Protein AF-A0A535FPA7-F1 (afdb_monomer)

Radius of gyration: 24.67 Å; Cα contacts (8 Å, |Δi|>4): 346; chains: 1; bounding box: 67×34×61 Å

pLDDT: mean 85.48, std 12.22, range [50.69, 98.44]

Structure (mmCIF, N/CA/C/O backbone):
data_AF-A0A535FPA7-F1
#
_entry.id   AF-A0A535FPA7-F1
#
loop_
_atom_site.group_PDB
_atom_site.id
_atom_site.type_symbol
_atom_site.label_atom_id
_atom_site.label_alt_id
_atom_site.label_comp_id
_atom_site.label_asym_id
_atom_site.label_entity_id
_atom_site.label_seq_id
_atom_site.pdbx_PDB_ins_code
_atom_site.Cartn_x
_atom_site.Cartn_y
_atom_site.Cartn_z
_atom_site.occupancy
_atom_site.B_iso_or_equiv
_atom_site.auth_seq_id
_atom_site.auth_comp_id
_atom_site.auth_asym_id
_atom_site.auth_atom_id
_atom_site.pdbx_PDB_model_num
ATOM 1 N N . MET A 1 1 ? -13.929 4.090 -13.921 1.00 55.31 1 MET A N 1
ATOM 2 C CA . MET A 1 1 ? -12.630 3.866 -14.597 1.00 55.31 1 MET A CA 1
ATOM 3 C C . MET A 1 1 ? -11.773 2.803 -13.902 1.00 55.31 1 MET A C 1
ATOM 5 O O . MET A 1 1 ? -11.134 2.012 -14.574 1.00 55.31 1 MET A O 1
ATOM 9 N N . THR A 1 2 ? -11.758 2.730 -12.570 1.00 74.19 2 THR A N 1
ATOM 10 C CA . THR A 1 2 ? -10.819 1.855 -11.844 1.00 74.19 2 THR A CA 1
ATOM 11 C C . THR A 1 2 ? -11.143 0.360 -11.896 1.00 74.19 2 THR A C 1
ATOM 13 O O . THR A 1 2 ? -10.228 -0.452 -11.968 1.00 74.19 2 THR A O 1
ATOM 16 N N . ARG A 1 3 ? -12.429 -0.023 -11.882 1.00 88.00 3 ARG A N 1
ATOM 17 C CA . ARG A 1 3 ? -12.836 -1.441 -11.950 1.00 88.00 3 ARG A CA 1
ATOM 18 C C . ARG A 1 3 ? -12.506 -2.076 -13.299 1.00 88.00 3 ARG A C 1
ATOM 20 O O . ARG A 1 3 ? -11.875 -3.122 -13.324 1.00 88.00 3 ARG A O 1
ATOM 27 N N . SER A 1 4 ? -12.819 -1.381 -14.393 1.00 86.94 4 SER A N 1
ATOM 28 C CA . SER A 1 4 ? -12.557 -1.865 -15.753 1.00 86.94 4 SER A CA 1
ATOM 29 C C . SER A 1 4 ? -11.074 -2.132 -16.012 1.00 86.94 4 SER A C 1
ATOM 31 O O . SER A 1 4 ? -10.736 -3.097 -16.683 1.00 86.94 4 SER A O 1
ATOM 33 N N . LEU A 1 5 ? -10.172 -1.314 -15.455 1.00 86.94 5 LEU A N 1
ATOM 34 C CA . LEU A 1 5 ? -8.728 -1.554 -15.573 1.00 86.94 5 LEU A CA 1
ATOM 35 C C . LEU A 1 5 ? -8.293 -2.823 -14.832 1.00 86.94 5 LEU A C 1
ATOM 37 O O . LEU A 1 5 ? -7.457 -3.570 -15.325 1.00 86.94 5 LEU A O 1
ATOM 41 N N . ILE A 1 6 ? -8.870 -3.085 -13.660 1.00 89.62 6 ILE A N 1
ATOM 42 C CA . ILE A 1 6 ? -8.572 -4.297 -12.890 1.00 89.62 6 ILE A CA 1
ATOM 43 C C . ILE A 1 6 ? -9.103 -5.527 -13.617 1.00 89.62 6 ILE A C 1
ATOM 45 O O . ILE A 1 6 ? -8.368 -6.492 -13.777 1.00 89.62 6 ILE A O 1
ATOM 49 N N . GLU A 1 7 ? -10.332 -5.469 -14.122 1.00 91.75 7 GLU A N 1
ATOM 50 C CA . GLU A 1 7 ? -10.926 -6.545 -14.919 1.00 91.75 7 GLU A CA 1
ATOM 51 C C . GLU A 1 7 ? -10.079 -6.860 -16.158 1.00 91.75 7 GLU A C 1
ATOM 53 O O . GLU A 1 7 ? -9.799 -8.026 -16.421 1.00 91.75 7 GLU A O 1
ATOM 58 N N . GLN A 1 8 ? -9.584 -5.838 -16.864 1.00 89.31 8 GLN A N 1
ATOM 59 C CA . GLN A 1 8 ? -8.667 -6.021 -17.994 1.00 89.31 8 GLN A CA 1
ATOM 60 C C . GLN A 1 8 ? -7.364 -6.713 -17.580 1.00 89.31 8 GLN A C 1
ATOM 62 O O . GLN A 1 8 ? -6.921 -7.642 -18.255 1.00 89.31 8 GLN A O 1
ATOM 67 N N . VAL A 1 9 ? -6.753 -6.303 -16.463 1.00 87.81 9 VAL A N 1
ATOM 68 C CA . VAL A 1 9 ? -5.536 -6.958 -15.959 1.00 87.81 9 VAL A CA 1
ATOM 69 C C . VAL A 1 9 ? -5.810 -8.422 -15.626 1.00 87.81 9 VAL A C 1
ATOM 71 O O . VAL A 1 9 ? -5.034 -9.286 -16.026 1.00 87.81 9 VAL A O 1
ATOM 74 N N . LEU A 1 10 ? -6.916 -8.724 -14.947 1.00 90.44 10 LEU A N 1
ATOM 75 C CA . LEU A 1 10 ? -7.278 -10.098 -14.593 1.00 90.44 10 LEU A CA 1
ATOM 76 C C . LEU A 1 10 ? -7.625 -10.945 -15.823 1.00 90.44 10 LEU A C 1
ATOM 78 O O . LEU A 1 10 ? -7.308 -12.131 -15.853 1.00 90.44 10 LEU A O 1
ATOM 82 N N . GLN A 1 11 ? -8.222 -10.346 -16.855 1.00 91.31 11 GLN A N 1
ATOM 83 C CA . GLN A 1 11 ? -8.508 -11.019 -18.120 1.00 91.31 11 GLN A CA 1
ATOM 84 C C . GLN A 1 11 ? -7.223 -11.405 -18.864 1.00 91.31 11 GLN A C 1
ATOM 86 O O . GLN A 1 11 ? -7.153 -12.487 -19.442 1.00 91.31 11 GLN A O 1
ATOM 91 N N . VAL A 1 12 ? -6.208 -10.536 -18.851 1.00 89.06 12 VAL A N 1
ATOM 92 C CA . VAL A 1 12 ? -4.950 -10.749 -19.586 1.00 89.06 12 VAL A CA 1
ATOM 93 C C . VAL A 1 12 ? -3.957 -11.608 -18.799 1.00 89.06 12 VAL A C 1
ATOM 95 O O . VAL A 1 12 ? -3.332 -12.501 -19.364 1.00 89.06 12 VAL A O 1
ATOM 98 N N . ALA A 1 13 ? -3.787 -11.339 -17.504 1.00 85.06 13 ALA A N 1
ATOM 99 C CA . ALA A 1 13 ? -2.757 -11.952 -16.662 1.00 85.06 13 ALA A CA 1
ATOM 100 C C . ALA A 1 13 ? -3.295 -13.056 -15.729 1.00 85.06 13 ALA A C 1
ATOM 102 O O . ALA A 1 13 ? -2.518 -13.728 -15.048 1.00 85.06 13 ALA A O 1
ATOM 103 N N . GLY A 1 14 ? -4.613 -13.268 -15.709 1.00 88.69 14 GLY A N 1
ATOM 104 C CA . GLY A 1 14 ? -5.286 -14.290 -14.915 1.00 88.69 14 GLY A CA 1
ATOM 105 C C . GLY A 1 14 ? -5.776 -13.805 -13.541 1.00 88.69 14 GLY A C 1
ATOM 106 O O . GLY A 1 14 ? -5.361 -12.756 -13.041 1.00 88.69 14 GLY A O 1
ATOM 107 N N . PRO A 1 15 ? -6.633 -14.599 -12.870 1.00 88.12 15 PRO A N 1
ATOM 108 C CA . PRO A 1 15 ? -7.346 -14.193 -11.653 1.00 88.12 15 PRO A CA 1
ATOM 109 C C . PRO A 1 15 ? -6.447 -13.960 -10.427 1.00 88.12 15 PRO A C 1
ATOM 111 O O . PRO A 1 15 ? -6.887 -13.369 -9.451 1.00 88.12 15 PRO A O 1
ATOM 114 N N . LYS A 1 16 ? -5.189 -14.417 -10.457 1.00 89.62 16 LYS A N 1
ATOM 115 C CA . LYS A 1 16 ? -4.210 -14.252 -9.364 1.00 89.62 16 LYS A CA 1
ATOM 116 C C . LYS 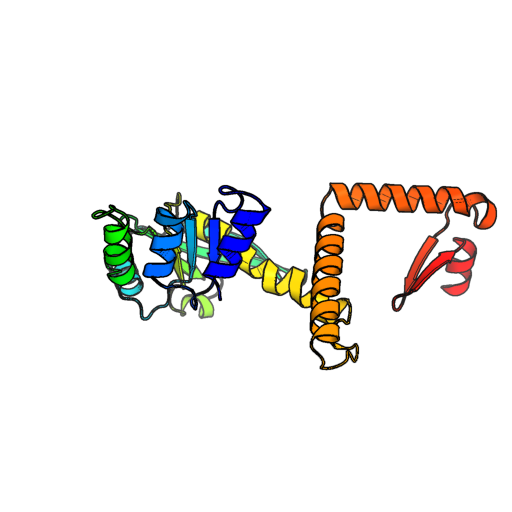A 1 16 ? -3.106 -13.245 -9.692 1.00 89.62 16 LYS A C 1
ATOM 118 O O . LYS A 1 16 ? -2.082 -13.209 -9.016 1.00 89.62 16 LYS A O 1
ATOM 123 N N . ALA A 1 17 ? -3.287 -12.449 -10.746 1.00 88.94 17 ALA A N 1
ATOM 124 C CA . ALA A 1 17 ? -2.290 -11.471 -11.170 1.00 88.94 17 ALA A CA 1
ATOM 125 C C . ALA A 1 17 ? -2.068 -10.357 -10.135 1.00 88.94 17 ALA A C 1
ATOM 127 O O . ALA A 1 17 ? -1.000 -9.749 -10.097 1.00 88.94 17 ALA A O 1
ATOM 128 N N . ILE A 1 18 ? -3.068 -10.088 -9.290 1.00 91.69 18 ILE A N 1
ATOM 129 C CA . ILE A 1 18 ? -3.028 -9.026 -8.290 1.00 91.69 18 ILE A CA 1
ATOM 130 C C . ILE A 1 18 ? -3.314 -9.639 -6.921 1.00 91.69 18 ILE A C 1
ATOM 132 O O . ILE A 1 18 ? -4.429 -10.062 -6.650 1.00 91.69 18 ILE A O 1
ATOM 136 N N . ASN A 1 19 ? -2.312 -9.650 -6.043 1.00 92.44 19 ASN A N 1
ATOM 137 C CA . ASN A 1 19 ? -2.487 -10.122 -4.665 1.00 92.44 19 ASN A CA 1
ATOM 138 C C . ASN A 1 19 ? -2.823 -8.981 -3.696 1.00 92.44 19 ASN A C 1
ATOM 140 O O . ASN A 1 19 ? -3.563 -9.174 -2.739 1.00 92.44 19 ASN A O 1
ATOM 144 N N . LEU A 1 20 ? -2.268 -7.790 -3.934 1.00 94.88 20 LEU A N 1
ATOM 145 C CA . LEU A 1 20 ? -2.492 -6.599 -3.122 1.00 94.88 20 LEU A CA 1
ATOM 146 C C . LEU A 1 20 ? -2.525 -5.370 -4.024 1.00 94.88 20 LEU A C 1
ATOM 148 O O . LEU A 1 20 ? -1.606 -5.140 -4.811 1.00 94.88 20 LEU A O 1
ATOM 152 N N . ARG A 1 21 ? -3.556 -4.550 -3.861 1.00 93.06 21 ARG A N 1
ATOM 153 C CA . ARG A 1 21 ? -3.704 -3.265 -4.524 1.00 93.06 21 ARG A CA 1
ATOM 154 C C . ARG A 1 21 ? -3.393 -2.130 -3.552 1.00 93.06 21 ARG A C 1
ATOM 156 O O . ARG A 1 21 ? -4.057 -1.985 -2.530 1.00 93.06 21 ARG A O 1
ATOM 163 N N . LEU A 1 22 ? -2.427 -1.291 -3.918 1.00 93.69 22 LEU A N 1
ATOM 164 C CA . LEU A 1 22 ? -2.121 -0.041 -3.220 1.00 93.69 22 LEU A CA 1
ATOM 165 C C . LEU A 1 22 ? -2.900 1.102 -3.873 1.00 93.69 22 LEU A C 1
ATOM 167 O O . LEU A 1 22 ? -2.961 1.181 -5.102 1.00 93.69 22 LEU A O 1
ATOM 171 N N . SER A 1 23 ? -3.528 1.983 -3.099 1.00 91.00 23 SER A N 1
ATOM 172 C CA . SER A 1 23 ? -4.240 3.143 -3.656 1.00 91.00 23 SER A CA 1
ATOM 173 C C . SER A 1 23 ? -4.238 4.338 -2.709 1.00 91.00 23 SER A C 1
ATOM 175 O O . SER A 1 23 ? -4.103 4.180 -1.501 1.00 91.00 23 SER A O 1
ATOM 177 N N . ASP A 1 24 ? -4.357 5.540 -3.267 1.00 90.38 24 ASP A N 1
ATOM 178 C CA . ASP A 1 24 ? -4.487 6.772 -2.489 1.00 90.38 24 ASP A CA 1
ATOM 179 C C . ASP A 1 24 ? -5.890 6.938 -1.871 1.00 90.38 24 ASP A C 1
ATOM 181 O O . ASP A 1 24 ? -6.798 6.131 -2.090 1.00 90.38 24 ASP A O 1
ATOM 185 N N . ALA A 1 25 ? -6.052 8.020 -1.110 1.00 89.62 25 ALA A N 1
ATOM 186 C CA . ALA A 1 25 ? -7.288 8.393 -0.429 1.00 89.62 25 ALA A CA 1
ATOM 187 C C . ALA A 1 25 ? -8.500 8.563 -1.365 1.00 89.62 25 ALA A C 1
ATOM 189 O O . ALA A 1 25 ? -9.628 8.357 -0.925 1.00 89.62 25 ALA A O 1
ATOM 190 N N . LEU A 1 26 ? -8.303 8.883 -2.651 1.00 87.56 26 LEU A N 1
ATOM 191 C CA . LEU A 1 26 ? -9.409 9.050 -3.601 1.00 87.56 26 LEU A CA 1
ATOM 192 C C . LEU A 1 26 ? -10.132 7.721 -3.866 1.00 87.56 26 LEU A C 1
ATOM 194 O O . LEU A 1 26 ? -11.308 7.707 -4.221 1.00 87.56 26 LEU A O 1
ATOM 198 N N . TYR A 1 27 ? -9.441 6.597 -3.669 1.00 88.31 27 TYR A N 1
ATOM 199 C CA . TYR A 1 27 ? -10.005 5.254 -3.808 1.00 88.31 27 TYR A CA 1
ATOM 200 C C . TYR A 1 27 ? -10.410 4.625 -2.469 1.00 88.31 27 TYR A C 1
ATOM 202 O O . TYR A 1 27 ? -10.690 3.424 -2.427 1.00 88.31 27 TYR A O 1
ATOM 210 N N . ALA A 1 28 ? -10.447 5.410 -1.387 1.00 90.19 28 ALA A N 1
ATOM 211 C CA . ALA A 1 28 ? -10.972 5.005 -0.087 1.00 90.19 28 ALA A CA 1
ATOM 212 C C . ALA A 1 28 ? -12.510 4.935 -0.143 1.00 90.19 28 ALA A C 1
ATOM 214 O O . ALA A 1 28 ? -13.217 5.799 0.383 1.00 90.19 28 ALA A O 1
ATOM 215 N N . ASP A 1 29 ? -13.010 3.905 -0.829 1.00 93.88 29 ASP A N 1
ATOM 216 C CA . ASP A 1 29 ? -14.426 3.648 -1.093 1.00 93.88 29 ASP A CA 1
ATOM 217 C C . ASP A 1 29 ? -14.817 2.233 -0.641 1.00 93.88 29 ASP A C 1
ATOM 219 O O . ASP A 1 29 ? -14.300 1.237 -1.149 1.00 93.88 29 ASP A O 1
ATOM 223 N N . GLY A 1 30 ? -15.749 2.138 0.311 1.00 94.25 30 GLY A N 1
ATOM 224 C CA . GLY A 1 30 ? -16.156 0.871 0.927 1.00 94.25 30 GLY A CA 1
ATOM 225 C C . GLY A 1 30 ? -16.647 -0.183 -0.080 1.00 94.25 30 GLY A C 1
ATOM 226 O O . GLY A 1 30 ? -16.115 -1.298 -0.087 1.00 94.25 30 GLY A O 1
ATOM 227 N N . PRO A 1 31 ? -17.582 0.148 -0.991 1.00 96.38 31 PRO A N 1
ATOM 228 C CA . PRO A 1 31 ? -18.029 -0.764 -2.043 1.00 96.38 31 PRO A CA 1
ATOM 229 C C . PRO A 1 31 ? -16.917 -1.235 -2.983 1.00 96.38 31 PRO A C 1
ATOM 231 O O . PRO A 1 31 ? -16.933 -2.385 -3.434 1.00 96.38 31 PRO A O 1
ATOM 234 N N . LEU A 1 32 ? -15.949 -0.375 -3.314 1.00 95.19 32 LEU A N 1
ATOM 235 C CA . LEU A 1 32 ? -14.768 -0.775 -4.075 1.00 95.19 32 LEU A CA 1
ATOM 236 C C . LEU A 1 32 ? -13.907 -1.776 -3.297 1.00 95.19 32 LEU A C 1
ATOM 238 O O . LEU A 1 32 ? -13.527 -2.794 -3.874 1.00 95.19 32 LEU A O 1
ATOM 242 N N . LEU A 1 33 ? -13.629 -1.524 -2.016 1.00 96.50 33 LEU A N 1
ATOM 243 C CA . LEU A 1 33 ? -12.847 -2.430 -1.165 1.00 96.50 33 LEU A CA 1
ATOM 244 C C . LEU A 1 33 ? -13.527 -3.798 -1.012 1.00 96.50 33 LEU A C 1
ATOM 246 O O . LEU A 1 33 ? -12.870 -4.830 -1.151 1.00 96.50 33 LEU A O 1
ATOM 250 N N . ALA A 1 34 ? -14.846 -3.819 -0.805 1.00 97.31 34 ALA A N 1
ATOM 251 C CA . ALA A 1 34 ? -15.623 -5.053 -0.709 1.00 97.31 34 ALA A CA 1
ATOM 252 C C . ALA A 1 34 ? -15.603 -5.849 -2.024 1.00 97.31 34 ALA A C 1
ATOM 254 O O . ALA A 1 34 ? -15.386 -7.060 -2.010 1.00 97.31 34 ALA A O 1
ATOM 255 N N . TRP A 1 35 ? -15.768 -5.178 -3.172 1.00 96.69 35 TRP A N 1
ATOM 256 C CA . TRP A 1 35 ? -15.661 -5.828 -4.482 1.00 96.69 35 TRP A CA 1
ATOM 257 C C . TRP A 1 35 ? -14.258 -6.390 -4.740 1.00 96.69 35 TRP A C 1
ATOM 259 O O . TRP A 1 35 ? -14.146 -7.510 -5.232 1.00 96.69 35 TRP A O 1
ATOM 269 N N . LEU A 1 36 ? -13.192 -5.664 -4.380 1.00 96.31 36 LEU A N 1
ATOM 270 C CA . LEU A 1 36 ? -11.821 -6.171 -4.502 1.00 96.31 36 LEU A CA 1
ATOM 271 C C . LEU A 1 36 ? -11.648 -7.448 -3.678 1.00 96.31 36 LEU A C 1
ATOM 273 O O . LEU A 1 36 ? -11.288 -8.487 -4.231 1.00 96.31 36 LEU A O 1
ATOM 277 N N . LYS A 1 37 ? -11.978 -7.390 -2.384 1.00 96.69 37 LYS A N 1
ATOM 278 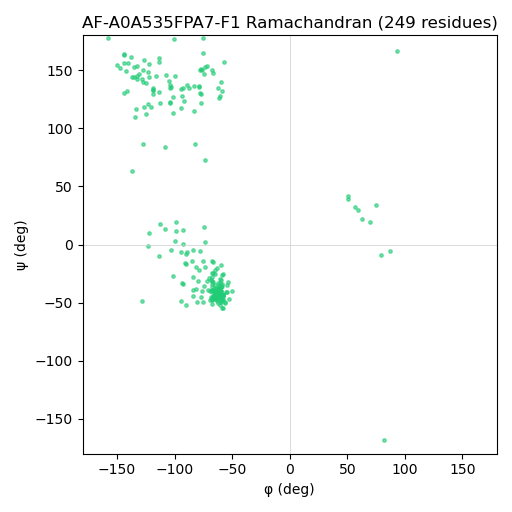C CA . LYS A 1 37 ? -11.740 -8.495 -1.455 1.00 96.69 37 LYS A CA 1
ATOM 279 C C . LYS A 1 37 ? -12.603 -9.714 -1.753 1.00 96.69 37 LYS A C 1
ATOM 281 O O . LYS A 1 37 ? -12.085 -10.824 -1.833 1.00 96.69 37 LYS A O 1
ATOM 286 N N . TYR A 1 38 ? -13.909 -9.516 -1.894 1.00 96.62 38 TYR A N 1
ATOM 287 C CA . TYR A 1 38 ? -14.877 -10.613 -1.942 1.00 96.62 38 TYR A CA 1
ATOM 288 C C . TYR A 1 38 ? -15.347 -10.943 -3.357 1.00 96.62 38 TYR A C 1
ATOM 290 O O . TYR A 1 38 ? -15.692 -12.090 -3.622 1.00 96.62 38 TYR A O 1
ATOM 298 N N . GLY A 1 39 ? -15.324 -9.972 -4.271 1.00 94.19 39 GLY A N 1
ATOM 299 C CA . GLY A 1 39 ? -15.640 -10.199 -5.681 1.00 94.19 39 GLY A CA 1
ATOM 300 C C . GLY A 1 39 ? -14.446 -10.7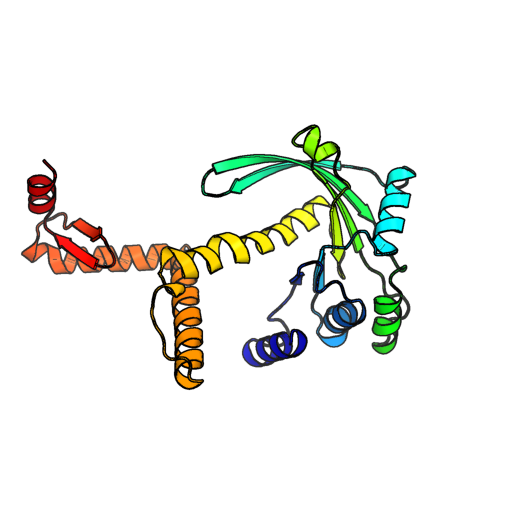05 -6.492 1.00 94.19 39 GLY A C 1
ATOM 301 O O . GLY A 1 39 ? -14.625 -11.562 -7.349 1.00 94.19 39 GLY A O 1
ATOM 302 N N . GLN A 1 40 ? -13.239 -10.188 -6.230 1.00 94.44 40 GLN A N 1
ATOM 303 C CA . GLN A 1 40 ? -12.037 -10.504 -7.020 1.00 94.44 40 GLN A CA 1
ATOM 304 C C . GLN A 1 40 ? -10.965 -11.289 -6.248 1.00 94.44 40 GLN A C 1
ATOM 306 O O . GLN A 1 40 ? -10.004 -11.753 -6.854 1.00 94.44 40 GLN A O 1
ATOM 311 N N . GLY A 1 41 ? -11.094 -11.449 -4.926 1.00 94.88 41 GLY A N 1
ATOM 312 C CA . GLY A 1 41 ? -10.061 -12.095 -4.105 1.00 94.88 41 GLY A CA 1
ATOM 313 C C . GLY A 1 41 ? -8.777 -11.267 -3.958 1.00 94.88 41 GLY A C 1
ATOM 314 O O . GLY A 1 41 ? -7.731 -11.819 -3.630 1.00 94.88 41 GLY A O 1
ATOM 315 N N . ILE A 1 42 ? -8.850 -9.958 -4.208 1.00 96.31 42 ILE A N 1
ATOM 316 C CA . ILE A 1 42 ? -7.723 -9.024 -4.185 1.00 96.31 42 ILE A CA 1
ATOM 317 C C . ILE A 1 42 ? -7.746 -8.247 -2.875 1.00 96.31 42 ILE A C 1
ATOM 319 O O . ILE A 1 42 ? -8.739 -7.591 -2.556 1.00 96.31 42 ILE A O 1
ATOM 323 N N . ASP A 1 43 ? -6.634 -8.245 -2.144 1.00 97.56 43 ASP A N 1
ATOM 324 C CA . ASP A 1 43 ? -6.511 -7.367 -0.988 1.00 97.56 43 ASP A CA 1
ATOM 325 C C . ASP A 1 43 ? -6.255 -5.919 -1.390 1.00 97.56 43 ASP A C 1
ATOM 327 O O . ASP A 1 43 ? -5.619 -5.635 -2.403 1.00 97.56 43 ASP A O 1
ATOM 331 N N . ALA A 1 44 ? -6.706 -4.986 -0.564 1.00 96.75 44 ALA A N 1
ATOM 332 C CA . ALA A 1 44 ? -6.479 -3.565 -0.748 1.00 96.75 44 ALA A CA 1
ATOM 333 C C . ALA A 1 44 ? -5.762 -2.971 0.465 1.00 96.75 44 ALA A C 1
ATOM 335 O O . ALA A 1 44 ? -6.010 -3.372 1.602 1.00 96.75 44 ALA A O 1
ATOM 336 N N . LEU A 1 45 ? -4.880 -2.008 0.213 1.00 97.56 45 LEU A N 1
ATOM 337 C CA . LEU A 1 45 ? -4.252 -1.153 1.213 1.00 97.56 45 LEU A CA 1
ATOM 338 C C . LEU A 1 45 ? -4.330 0.289 0.716 1.00 97.56 45 LEU A C 1
ATOM 340 O O . LEU A 1 45 ? -3.778 0.625 -0.337 1.00 97.56 45 LEU A O 1
ATOM 344 N N . VAL A 1 46 ? -5.055 1.123 1.452 1.00 95.88 46 VAL A N 1
ATOM 345 C CA . VAL A 1 46 ? -5.452 2.458 1.002 1.00 95.88 46 VAL A CA 1
ATOM 346 C C . VAL A 1 46 ? -5.142 3.494 2.074 1.00 95.88 46 VAL A C 1
ATOM 348 O O . VAL A 1 46 ? -5.215 3.195 3.264 1.00 95.88 46 VAL A O 1
ATOM 351 N N . SER A 1 47 ? -4.787 4.712 1.661 1.00 96.31 47 SER A N 1
ATOM 352 C CA . SER A 1 47 ? -4.741 5.847 2.590 1.00 96.31 47 SER A CA 1
ATOM 353 C C . SER A 1 47 ? -6.128 6.087 3.173 1.00 96.31 47 SER A C 1
ATOM 355 O O . SER A 1 47 ? -7.084 6.229 2.415 1.00 96.31 47 SER A O 1
ATOM 357 N N . LEU A 1 48 ? -6.234 6.158 4.495 1.00 96.00 48 LEU A N 1
ATOM 358 C CA . LEU A 1 48 ? -7.492 6.425 5.178 1.00 96.00 48 LEU A CA 1
ATOM 359 C C . LEU A 1 48 ? -7.613 7.936 5.456 1.00 96.00 48 LEU A C 1
ATOM 361 O O . LEU A 1 48 ? -6.762 8.469 6.168 1.00 96.00 48 LEU A O 1
ATOM 365 N N . PRO A 1 49 ? -8.615 8.628 4.881 1.00 94.06 49 PRO A N 1
ATOM 366 C CA . PRO A 1 49 ? -8.856 10.047 5.144 1.00 94.06 49 PRO A CA 1
ATOM 367 C C . PRO A 1 49 ? -9.306 10.319 6.586 1.00 94.06 49 PRO A C 1
ATOM 369 O O . PRO A 1 49 ? -10.019 9.504 7.173 1.00 94.06 49 PRO A O 1
ATOM 372 N N . GLU A 1 50 ? -8.927 11.478 7.127 1.00 93.00 50 GLU A N 1
ATOM 373 C CA . GLU A 1 50 ? -9.207 11.878 8.518 1.00 93.00 50 GLU A CA 1
ATOM 374 C C . GLU A 1 50 ? -10.699 12.127 8.802 1.00 93.00 50 GLU A C 1
ATOM 376 O O . GLU A 1 50 ? -11.160 11.995 9.934 1.00 93.00 50 GLU A O 1
ATOM 381 N N . ASP A 1 51 ? -11.477 12.453 7.768 1.00 91.12 51 ASP A N 1
ATOM 382 C CA . ASP A 1 51 ? -12.920 12.689 7.843 1.00 91.12 51 ASP A CA 1
ATOM 383 C C . ASP A 1 51 ? -13.745 11.390 7.910 1.00 91.12 51 ASP A C 1
ATOM 385 O O . ASP A 1 51 ? -14.963 11.433 8.090 1.00 91.12 51 ASP A O 1
ATOM 389 N N . ARG A 1 52 ? -13.113 10.214 7.786 1.00 92.81 52 ARG A N 1
ATOM 390 C CA . ARG A 1 52 ? -13.802 8.924 7.934 1.00 92.81 52 ARG A CA 1
ATOM 391 C C . ARG A 1 52 ? -14.008 8.579 9.408 1.00 92.81 52 ARG A C 1
ATOM 393 O O . ARG A 1 52 ? -13.069 8.624 10.194 1.00 92.81 52 ARG A O 1
ATOM 400 N N . LEU A 1 53 ? -15.198 8.084 9.758 1.00 94.81 53 LEU A N 1
ATOM 401 C CA . LEU A 1 53 ? -15.492 7.595 11.113 1.00 94.81 53 LEU A CA 1
ATOM 402 C C . LEU A 1 53 ? -14.486 6.530 11.581 1.00 94.81 53 LEU A C 1
ATOM 404 O O . LEU A 1 53 ? -13.978 6.602 12.690 1.00 94.81 53 LEU A O 1
ATOM 408 N N . LEU A 1 54 ? -14.094 5.612 10.692 1.00 95.62 54 LEU A N 1
ATOM 409 C CA . LEU A 1 54 ? -13.090 4.587 10.994 1.00 95.62 54 LEU A CA 1
ATOM 410 C C . LEU A 1 54 ? -11.715 5.170 11.376 1.00 95.62 54 LEU A C 1
ATOM 412 O O . LEU A 1 54 ? -10.995 4.561 12.163 1.00 95.62 54 LEU A O 1
ATOM 416 N N . TYR A 1 55 ? -11.351 6.349 10.853 1.00 96.94 55 TYR A N 1
ATOM 417 C CA . TYR A 1 55 ? -10.156 7.072 11.299 1.00 96.94 55 TYR A CA 1
ATOM 418 C C . TYR A 1 55 ? -10.343 7.604 12.719 1.00 96.94 55 TYR A C 1
ATOM 420 O O . TYR A 1 55 ? -9.474 7.417 13.569 1.00 96.94 55 TYR A O 1
ATOM 428 N N . GLN A 1 56 ? -11.483 8.246 12.976 1.00 96.25 56 GLN A N 1
ATOM 429 C CA . GLN A 1 56 ? -11.807 8.842 14.271 1.00 96.25 56 GLN A CA 1
ATOM 430 C C . GLN A 1 56 ? -11.867 7.787 15.377 1.00 96.25 56 GLN A C 1
ATOM 432 O O . GLN A 1 56 ? -11.317 8.014 16.451 1.00 96.25 56 GLN A O 1
ATOM 437 N N . ASP A 1 57 ? -12.437 6.615 15.096 1.00 95.50 57 ASP A N 1
ATOM 438 C CA . ASP A 1 57 ? -12.460 5.488 16.029 1.00 95.50 57 ASP A CA 1
ATOM 439 C C . ASP A 1 57 ? -11.050 4.996 16.339 1.00 95.50 57 ASP A C 1
ATOM 441 O O . ASP A 1 57 ? -10.679 4.851 17.501 1.00 95.50 57 ASP A O 1
ATOM 445 N N . LEU A 1 58 ? -10.233 4.779 15.305 1.00 96.38 58 LEU A N 1
ATOM 446 C CA . LEU A 1 58 ? -8.858 4.324 15.478 1.00 96.38 58 LEU A CA 1
ATOM 447 C C . LEU A 1 58 ? -8.032 5.329 16.290 1.00 96.38 58 LEU A C 1
ATOM 449 O O . LEU A 1 58 ? -7.281 4.939 17.185 1.00 96.38 58 LEU A O 1
ATOM 453 N N . LYS A 1 59 ? -8.204 6.624 16.008 1.00 96.50 59 LYS A N 1
ATOM 454 C CA . LYS A 1 59 ? -7.586 7.703 16.776 1.00 96.50 59 LYS A CA 1
ATOM 455 C C . LYS A 1 59 ? -8.095 7.723 18.216 1.00 96.50 59 LYS A C 1
ATOM 457 O O . LYS A 1 59 ? -7.284 7.816 19.128 1.00 96.50 59 LYS A O 1
ATOM 462 N N . GLY A 1 60 ? -9.397 7.568 18.436 1.00 96.12 60 GLY A N 1
ATOM 463 C CA . GLY A 1 60 ? -9.994 7.505 19.769 1.00 96.12 60 GLY A CA 1
ATOM 464 C C . GLY A 1 60 ? -9.473 6.330 20.599 1.00 96.12 60 GLY A C 1
ATOM 465 O O . GLY A 1 60 ? -9.165 6.501 21.777 1.00 96.12 60 GLY A O 1
ATOM 466 N N . LEU A 1 61 ? -9.294 5.155 19.985 1.00 96.31 61 LEU A N 1
ATOM 467 C CA . LEU A 1 61 ? -8.673 3.994 20.631 1.00 96.31 61 LEU A CA 1
ATOM 468 C C . LEU A 1 61 ? -7.215 4.279 21.027 1.00 96.31 61 LEU A C 1
ATOM 470 O O . LEU A 1 61 ? -6.795 3.924 22.130 1.00 96.31 61 LEU A O 1
ATOM 474 N N . ALA A 1 62 ? -6.453 4.942 20.155 1.00 95.62 62 ALA A N 1
ATOM 475 C CA . ALA A 1 62 ? -5.070 5.320 20.433 1.00 95.62 62 ALA A CA 1
ATOM 476 C C . ALA A 1 62 ? -4.969 6.389 21.540 1.00 95.62 62 ALA A C 1
ATOM 478 O O . ALA A 1 62 ? -4.206 6.216 22.491 1.00 95.62 62 ALA A O 1
ATOM 479 N N . ASP A 1 63 ? -5.773 7.454 21.467 1.00 95.25 63 ASP A N 1
ATOM 480 C CA . ASP A 1 63 ? -5.830 8.529 22.469 1.00 95.25 63 ASP A CA 1
ATOM 481 C C . ASP A 1 63 ? -6.281 7.989 23.840 1.00 95.25 63 ASP A C 1
ATOM 483 O O . ASP A 1 63 ? -5.763 8.386 24.886 1.00 95.25 63 ASP A O 1
ATOM 487 N N . GLY A 1 64 ? -7.213 7.031 23.834 1.00 94.88 64 GLY A N 1
ATOM 488 C CA . GLY A 1 64 ? -7.695 6.314 25.014 1.00 94.88 64 GLY A CA 1
ATOM 489 C C . GLY A 1 64 ? -6.712 5.288 25.585 1.00 94.88 64 GLY A C 1
ATOM 490 O O . GLY A 1 64 ? -7.054 4.616 26.556 1.00 94.88 64 GLY A O 1
ATOM 491 N N . ARG A 1 65 ? -5.505 5.159 25.010 1.00 93.50 65 ARG A N 1
ATOM 492 C CA . ARG A 1 65 ? -4.468 4.184 25.403 1.00 93.50 65 ARG A CA 1
ATOM 493 C C . ARG A 1 65 ? -4.950 2.730 25.369 1.00 93.50 65 ARG A C 1
ATOM 495 O O . ARG A 1 65 ? -4.515 1.908 26.171 1.00 93.50 65 ARG A O 1
ATOM 502 N N . LEU A 1 66 ? -5.857 2.419 24.444 1.00 95.06 66 LEU A N 1
ATOM 503 C CA . LEU A 1 66 ? -6.336 1.057 24.191 1.00 95.06 66 LEU A CA 1
ATOM 504 C C . LEU A 1 66 ? -5.490 0.330 23.142 1.00 95.06 66 LEU A C 1
ATOM 506 O O . LEU A 1 66 ? -5.681 -0.865 22.925 1.00 95.06 66 LEU A O 1
ATOM 510 N N . LEU A 1 67 ? -4.575 1.049 22.491 1.00 95.50 67 LEU A N 1
ATOM 511 C CA . LEU A 1 67 ? -3.628 0.514 21.527 1.00 95.50 67 LEU A CA 1
ATOM 512 C C . LEU A 1 67 ? -2.212 0.941 21.907 1.00 95.50 67 LEU A C 1
ATOM 514 O O . LEU A 1 67 ? -1.980 2.093 22.281 1.00 95.50 67 LEU A O 1
ATOM 518 N N . ASP A 1 68 ? -1.268 0.019 21.756 1.00 94.69 68 ASP A N 1
ATOM 519 C CA . ASP A 1 68 ? 0.142 0.291 21.997 1.00 94.69 68 ASP A CA 1
ATOM 520 C C . ASP A 1 68 ? 0.787 0.929 20.765 1.00 94.69 68 ASP A C 1
ATOM 522 O O . ASP A 1 68 ? 0.576 0.501 19.622 1.00 94.69 68 ASP A O 1
ATOM 526 N N . TRP A 1 69 ? 1.598 1.956 21.004 1.00 97.06 69 TRP A N 1
ATOM 527 C CA . TRP A 1 69 ? 2.452 2.556 19.987 1.00 97.06 69 TRP A CA 1
ATOM 528 C C . TRP A 1 69 ? 3.803 1.850 19.965 1.00 97.06 69 TRP A C 1
ATOM 530 O O . TRP A 1 69 ? 4.401 1.567 21.001 1.00 97.06 69 TRP A O 1
ATOM 540 N N . THR A 1 70 ? 4.304 1.587 18.763 1.00 97.25 70 THR A N 1
ATOM 541 C CA . THR A 1 70 ? 5.641 1.028 18.549 1.00 97.25 70 THR A CA 1
ATOM 542 C C . THR A 1 70 ? 6.477 1.998 17.733 1.00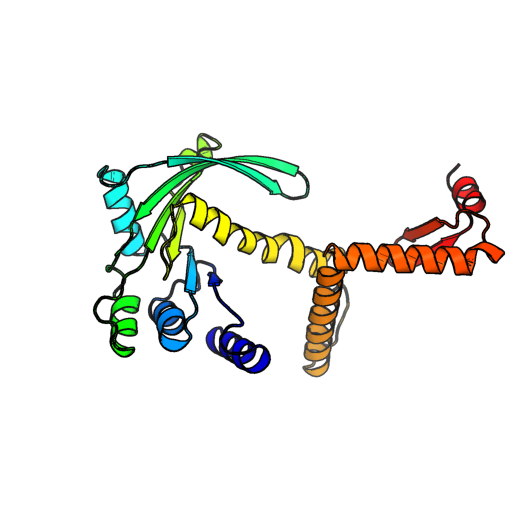 97.25 70 THR A C 1
ATOM 544 O O . THR A 1 70 ? 6.005 2.553 16.741 1.00 97.25 70 THR A O 1
ATOM 547 N N . HIS A 1 71 ? 7.720 2.206 18.157 1.00 97.81 71 HIS A N 1
ATOM 548 C CA . HIS A 1 71 ? 8.650 3.122 17.511 1.00 97.81 71 HIS A CA 1
ATOM 549 C C . HIS A 1 71 ? 9.541 2.379 16.511 1.00 97.81 71 HIS A C 1
ATOM 551 O O . HIS A 1 71 ? 10.112 1.335 16.833 1.00 97.81 71 HIS A O 1
ATOM 557 N N . HIS A 1 72 ? 9.697 2.934 15.309 1.00 97.50 72 HIS A N 1
ATOM 558 C CA . HIS A 1 72 ? 10.490 2.349 14.230 1.00 97.50 72 HIS A CA 1
ATOM 559 C C . HIS A 1 72 ? 11.336 3.401 13.527 1.00 97.50 72 HIS A C 1
ATOM 561 O O . HIS A 1 72 ? 10.895 4.517 13.257 1.00 97.50 72 HIS A O 1
ATOM 567 N N . ARG A 1 73 ? 12.539 2.995 13.122 1.00 95.19 73 ARG A N 1
ATOM 568 C CA . ARG A 1 73 ? 13.467 3.821 12.352 1.00 95.19 73 ARG A CA 1
ATOM 569 C C . ARG A 1 73 ? 13.753 3.178 11.006 1.00 95.19 73 ARG A C 1
ATOM 571 O O . ARG A 1 73 ? 14.079 1.995 10.929 1.00 95.19 73 ARG A O 1
ATOM 578 N N . TYR A 1 74 ? 13.681 3.960 9.935 1.00 92.31 74 TYR A N 1
ATOM 579 C CA . TYR A 1 74 ? 13.975 3.478 8.589 1.00 92.31 74 TYR A CA 1
ATOM 580 C C . TYR A 1 74 ? 14.671 4.529 7.729 1.00 92.31 74 TYR A C 1
ATOM 582 O O . TYR A 1 74 ? 14.669 5.719 8.024 1.00 92.31 74 TYR A O 1
ATOM 590 N N . VAL A 1 75 ? 15.276 4.076 6.630 1.00 89.12 75 VAL A N 1
ATOM 591 C CA . VAL A 1 75 ? 15.895 4.957 5.636 1.00 89.12 75 VAL A CA 1
ATOM 592 C C . VAL A 1 75 ? 14.995 5.059 4.409 1.00 89.12 75 VAL A C 1
ATOM 594 O O . VAL A 1 75 ? 14.479 4.060 3.889 1.00 89.12 75 VAL A O 1
ATOM 597 N N . ARG A 1 76 ? 14.810 6.286 3.927 1.00 81.44 76 ARG A N 1
ATOM 598 C CA . ARG A 1 76 ? 14.179 6.589 2.645 1.00 81.44 76 ARG A CA 1
ATOM 599 C C . ARG A 1 76 ? 15.181 7.316 1.763 1.00 81.44 76 ARG A C 1
ATOM 601 O O . ARG A 1 76 ? 15.810 8.269 2.204 1.00 81.44 76 ARG A O 1
ATOM 608 N N . THR A 1 77 ? 15.302 6.880 0.517 1.00 76.56 77 THR A N 1
ATOM 609 C CA . THR A 1 77 ? 16.035 7.632 -0.501 1.00 76.56 77 THR A CA 1
ATOM 610 C C . THR A 1 77 ? 15.049 8.541 -1.220 1.00 76.56 77 THR A C 1
ATOM 612 O O . THR A 1 77 ? 14.042 8.057 -1.731 1.00 76.56 77 THR A O 1
ATOM 615 N N . ILE A 1 78 ? 15.310 9.844 -1.229 1.00 70.38 78 ILE A N 1
ATOM 616 C CA . ILE A 1 78 ? 14.546 10.840 -1.986 1.00 70.38 78 ILE A CA 1
ATOM 617 C C . ILE A 1 78 ? 15.546 11.558 -2.881 1.00 70.38 78 ILE A C 1
ATOM 619 O O . ILE A 1 78 ? 16.522 12.102 -2.371 1.00 70.38 78 ILE A O 1
ATOM 623 N N . GLN A 1 79 ? 15.339 11.519 -4.201 1.00 64.94 79 GLN A N 1
ATOM 624 C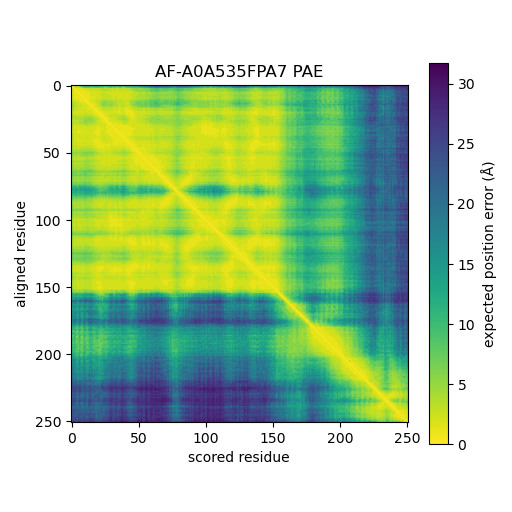 CA . GLN A 1 79 ? 16.228 12.171 -5.179 1.00 64.94 79 GLN A CA 1
ATOM 625 C C . GLN A 1 79 ? 17.716 11.811 -4.977 1.00 64.94 79 GLN A C 1
ATOM 627 O O . GLN A 1 79 ? 18.593 12.664 -5.006 1.00 64.94 79 GLN A O 1
ATOM 632 N N . GLY A 1 80 ? 18.011 10.539 -4.689 1.00 70.94 80 GLY A N 1
ATOM 633 C CA . GLY A 1 80 ? 19.379 10.066 -4.432 1.00 70.94 80 GLY A CA 1
ATOM 634 C C . GLY A 1 80 ? 19.928 10.355 -3.027 1.00 70.94 80 GLY A C 1
ATOM 635 O O . GLY A 1 80 ? 20.947 9.781 -2.644 1.00 70.94 80 GLY A O 1
ATOM 636 N N . HIS A 1 81 ? 19.238 11.152 -2.210 1.00 74.31 81 HIS A N 1
ATOM 637 C CA . HIS A 1 81 ? 19.646 11.456 -0.840 1.00 74.31 81 HIS A CA 1
ATOM 638 C C . HIS A 1 81 ? 18.992 10.512 0.165 1.00 74.31 81 HIS A C 1
ATOM 640 O O . HIS A 1 81 ? 17.769 10.359 0.203 1.00 74.31 81 HIS A O 1
ATOM 646 N N . LYS A 1 82 ? 19.812 9.887 1.014 1.00 85.00 82 LYS A N 1
ATOM 647 C CA . LYS A 1 82 ? 19.330 9.069 2.130 1.00 85.00 82 LYS A CA 1
ATOM 648 C C . LYS A 1 82 ? 18.869 9.979 3.263 1.00 85.00 82 LYS A C 1
ATOM 650 O O . LYS A 1 82 ? 19.660 10.742 3.804 1.00 85.00 82 LYS A O 1
ATOM 655 N N . GLN A 1 83 ? 17.609 9.846 3.644 1.00 87.81 83 GLN A N 1
ATOM 656 C CA . GLN A 1 83 ? 17.028 10.464 4.826 1.00 87.81 83 GLN A CA 1
ATOM 657 C C . GLN A 1 83 ? 16.647 9.374 5.821 1.00 87.81 83 GLN A C 1
ATOM 659 O O . GLN A 1 83 ? 16.007 8.382 5.461 1.00 87.81 83 GLN A O 1
ATOM 664 N N . VAL A 1 84 ? 17.050 9.559 7.074 1.00 92.50 84 VAL A N 1
ATOM 665 C CA . VAL A 1 84 ? 16.551 8.754 8.188 1.00 92.50 84 VAL A CA 1
ATOM 666 C C . VAL A 1 84 ? 15.176 9.291 8.571 1.00 92.50 84 VAL A C 1
ATOM 668 O O . VAL A 1 84 ? 14.982 10.502 8.625 1.00 92.50 84 VAL A O 1
ATOM 671 N N . ARG A 1 85 ? 14.230 8.384 8.797 1.00 93.12 85 ARG A N 1
ATOM 672 C CA . ARG A 1 85 ? 12.884 8.674 9.278 1.00 93.12 85 ARG A CA 1
ATOM 673 C C . ARG A 1 85 ? 12.620 7.867 10.534 1.00 93.12 85 ARG A C 1
ATOM 675 O O . ARG A 1 85 ? 12.985 6.689 10.595 1.00 93.12 85 ARG A O 1
ATOM 682 N N . GLU A 1 86 ? 11.974 8.504 11.492 1.00 97.25 86 GLU A N 1
ATOM 683 C CA . GLU A 1 86 ? 11.508 7.891 12.729 1.00 97.25 86 GLU A CA 1
ATOM 684 C C . GLU A 1 86 ? 9.989 8.024 12.768 1.00 97.25 86 GLU A C 1
ATOM 686 O O . GLU A 1 86 ? 9.434 9.083 12.474 1.00 97.25 86 GLU A O 1
ATOM 691 N N . VAL A 1 87 ? 9.309 6.909 13.019 1.00 97.25 87 VAL A N 1
ATOM 692 C CA . VAL A 1 87 ? 7.850 6.839 13.020 1.00 97.25 87 VAL A CA 1
ATOM 6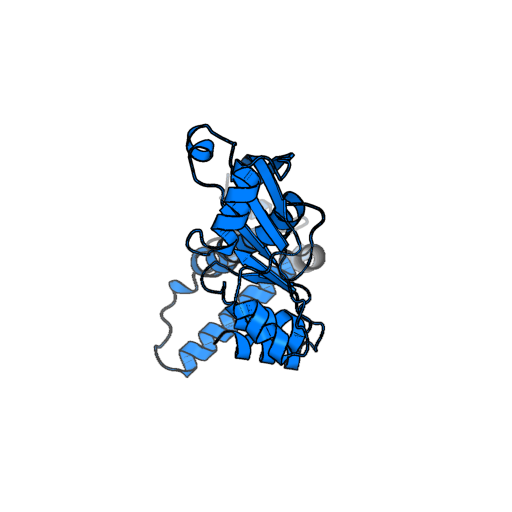93 C C . VAL A 1 87 ? 7.368 6.048 14.216 1.00 97.25 87 VAL A C 1
ATOM 695 O O . VAL A 1 87 ? 7.953 5.030 14.583 1.00 97.25 87 VAL A O 1
ATOM 698 N N . GLU A 1 88 ? 6.248 6.482 14.765 1.00 98.00 88 GLU A N 1
ATOM 699 C CA . GLU A 1 88 ? 5.472 5.697 15.708 1.00 98.00 88 GLU A CA 1
ATOM 700 C C . GLU A 1 88 ? 4.248 5.149 14.992 1.00 98.00 88 GLU A C 1
ATOM 702 O O . GLU A 1 88 ? 3.611 5.833 14.186 1.00 98.00 88 GLU A O 1
ATOM 707 N N . VAL A 1 89 ? 3.934 3.884 15.242 1.00 98.00 89 VAL A N 1
ATOM 708 C CA . VAL A 1 89 ? 2.795 3.222 14.615 1.00 98.00 89 VAL A CA 1
ATOM 709 C C . VAL A 1 89 ? 1.965 2.475 15.638 1.00 98.00 89 VAL A C 1
ATOM 711 O O . VAL A 1 89 ? 2.496 1.856 16.563 1.00 98.00 89 VAL A O 1
ATOM 714 N N . THR A 1 90 ? 0.660 2.474 15.415 1.00 98.06 90 THR A N 1
ATOM 715 C CA . THR A 1 90 ? -0.288 1.635 16.144 1.00 98.06 90 THR A CA 1
ATOM 716 C C . THR A 1 90 ? -1.346 1.104 15.187 1.00 98.06 90 THR A C 1
ATOM 718 O O . THR A 1 90 ? -1.547 1.670 14.111 1.00 98.06 90 THR A O 1
ATOM 721 N N . ALA A 1 91 ? -1.986 -0.012 15.519 1.00 97.69 91 ALA A N 1
ATOM 722 C CA . ALA A 1 91 ? -2.926 -0.670 14.626 1.00 97.69 91 ALA A CA 1
ATOM 723 C C . ALA A 1 91 ? -4.058 -1.364 15.375 1.00 97.69 91 ALA A C 1
ATOM 725 O O . ALA A 1 91 ? -3.873 -1.856 16.483 1.00 97.69 91 ALA A O 1
ATOM 726 N N . ALA A 1 92 ? -5.205 -1.465 14.710 1.00 97.38 92 ALA A N 1
ATOM 727 C CA . ALA A 1 92 ? -6.346 -2.237 15.168 1.00 97.38 92 ALA A CA 1
ATOM 728 C C . ALA A 1 92 ? -6.890 -3.108 14.030 1.00 97.38 92 ALA A C 1
ATOM 730 O O . ALA A 1 92 ? -6.927 -2.712 12.862 1.00 97.38 92 ALA A O 1
ATOM 731 N N . GLY A 1 93 ? -7.310 -4.318 14.387 1.00 94.62 93 GLY A N 1
ATOM 732 C CA . GLY A 1 93 ? -8.069 -5.204 13.513 1.00 94.62 93 GLY A CA 1
ATOM 733 C C . GLY A 1 93 ? -9.558 -5.166 13.838 1.00 94.62 93 GLY A C 1
ATOM 734 O O . GLY A 1 93 ? -9.975 -4.548 14.813 1.00 94.62 93 GLY A O 1
ATOM 735 N N . ALA A 1 94 ? -10.342 -5.891 13.041 1.00 93.94 94 ALA A N 1
ATOM 736 C CA . ALA A 1 94 ? -11.768 -6.106 13.274 1.00 93.94 94 ALA A CA 1
ATOM 737 C C . ALA A 1 94 ? -12.620 -4.817 13.336 1.00 93.94 94 ALA A C 1
ATOM 739 O O . ALA A 1 94 ? -13.652 -4.780 14.000 1.00 93.94 94 ALA A O 1
ATOM 740 N N . LEU A 1 95 ? -12.217 -3.767 12.616 1.00 95.31 95 LEU A N 1
ATOM 741 C CA . LEU A 1 95 ? -12.943 -2.499 12.565 1.00 95.31 95 LEU A CA 1
ATOM 742 C C . LEU A 1 95 ? -14.152 -2.601 11.630 1.00 95.31 95 LEU A C 1
ATOM 744 O O . LEU A 1 95 ? -14.023 -3.031 10.481 1.00 95.31 95 LEU A O 1
ATOM 748 N N . THR A 1 96 ? -15.321 -2.178 12.107 1.00 95.75 96 THR A N 1
ATOM 749 C CA . THR A 1 96 ? -16.607 -2.334 11.401 1.00 95.75 96 THR A CA 1
ATOM 750 C C . THR A 1 96 ? -17.342 -1.020 11.154 1.00 95.75 96 THR A C 1
ATOM 752 O O . THR A 1 96 ? -18.375 -1.019 10.490 1.00 95.75 96 THR A O 1
ATOM 755 N N . SER A 1 97 ? -16.801 0.115 11.601 1.00 94.75 97 SER A N 1
ATOM 756 C CA . SER A 1 97 ? -17.433 1.440 11.498 1.00 94.75 97 SER A CA 1
ATOM 757 C C . SER A 1 97 ? -17.426 2.060 10.097 1.00 94.75 97 SER A C 1
ATOM 759 O O . SER A 1 97 ? -17.689 3.249 9.920 1.00 94.75 97 SER A O 1
ATOM 761 N N . TRP A 1 98 ? -17.154 1.257 9.067 1.00 95.69 98 TRP A N 1
ATOM 762 C CA . TRP A 1 98 ? -17.272 1.666 7.675 1.00 95.69 98 TRP A CA 1
ATOM 763 C C . TRP A 1 98 ? -18.471 0.986 7.016 1.00 95.69 98 TRP A C 1
ATOM 765 O O . TRP A 1 98 ? -18.328 -0.012 6.309 1.00 95.69 98 TRP A O 1
ATOM 775 N N . GLU A 1 99 ? -19.652 1.574 7.203 1.00 94.31 99 GLU A N 1
ATOM 776 C CA . GLU A 1 99 ? -20.938 1.029 6.738 1.00 94.31 99 GLU A CA 1
ATOM 777 C C . GLU A 1 99 ? -20.936 0.683 5.245 1.00 94.31 99 GLU A C 1
ATOM 779 O O . GLU A 1 99 ? -21.266 -0.431 4.851 1.00 94.31 99 GLU A O 1
ATOM 784 N N . GLY A 1 100 ? -20.442 1.590 4.394 1.00 94.69 100 GLY A N 1
ATOM 785 C CA . GLY A 1 100 ? -20.367 1.332 2.953 1.00 94.69 100 GLY A CA 1
ATOM 786 C C . GLY A 1 100 ? -19.524 0.103 2.576 1.00 94.69 100 GLY A C 1
ATOM 787 O O . GLY A 1 100 ? -19.759 -0.500 1.530 1.00 94.69 100 GLY A O 1
ATOM 788 N N . PHE A 1 101 ? -18.548 -0.287 3.404 1.00 96.69 101 PHE A N 1
ATOM 789 C CA . PHE A 1 101 ? -17.805 -1.535 3.223 1.00 96.69 101 PHE A CA 1
ATOM 790 C C . PHE A 1 101 ? -18.595 -2.736 3.750 1.00 96.69 101 PHE A C 1
ATOM 792 O O . PHE A 1 101 ? -18.737 -3.717 3.020 1.00 96.69 101 PHE A O 1
ATOM 799 N N . THR A 1 102 ? -19.117 -2.670 4.978 1.00 96.69 102 THR A N 1
ATOM 800 C CA . THR A 1 102 ? -19.814 -3.797 5.619 1.00 96.69 102 THR A CA 1
ATOM 801 C C . THR A 1 102 ? -21.108 -4.161 4.888 1.00 96.69 102 THR A C 1
ATOM 803 O O . THR A 1 102 ? -21.338 -5.335 4.599 1.00 96.69 102 THR A O 1
ATOM 806 N N . GLU A 1 103 ? -21.902 -3.177 4.462 1.00 97.12 103 GLU A N 1
ATOM 807 C CA . GLU A 1 103 ? -23.104 -3.396 3.649 1.00 97.12 103 GLU A CA 1
ATOM 808 C C . GLU A 1 103 ? -22.777 -4.021 2.290 1.00 97.12 103 GLU A C 1
ATOM 810 O O . GLU A 1 103 ? -23.454 -4.943 1.825 1.00 97.12 103 GLU A O 1
ATOM 815 N N . ALA A 1 104 ? -21.727 -3.530 1.627 1.00 97.19 104 ALA A N 1
ATOM 816 C CA . ALA A 1 104 ? -21.304 -4.074 0.345 1.00 97.19 104 ALA A CA 1
ATOM 817 C C . ALA A 1 104 ? -20.759 -5.500 0.496 1.00 97.19 104 ALA A C 1
ATOM 819 O O . ALA A 1 104 ? -21.055 -6.352 -0.340 1.00 97.19 104 ALA A O 1
ATOM 820 N N . ALA A 1 105 ? -20.010 -5.782 1.563 1.00 97.12 105 ALA A N 1
ATOM 821 C CA . ALA A 1 105 ? -19.502 -7.111 1.879 1.00 97.12 105 ALA A CA 1
ATOM 822 C C . ALA A 1 105 ? -20.629 -8.107 2.194 1.00 97.12 105 ALA A C 1
ATOM 824 O O . ALA A 1 105 ? -20.588 -9.248 1.727 1.00 97.12 105 ALA A O 1
ATOM 825 N N . ALA A 1 106 ? -21.685 -7.665 2.882 1.00 96.88 106 ALA A N 1
ATOM 826 C CA . ALA A 1 106 ? -22.863 -8.484 3.147 1.00 96.88 106 ALA A CA 1
ATOM 827 C C . ALA A 1 106 ? -23.530 -8.973 1.848 1.00 96.88 106 ALA A C 1
ATOM 829 O O . ALA A 1 106 ? -23.949 -10.128 1.771 1.00 96.88 106 ALA A O 1
ATOM 830 N N . ARG A 1 107 ? -23.533 -8.158 0.780 1.00 96.69 107 ARG A N 1
ATOM 831 C CA . ARG A 1 107 ? -24.027 -8.564 -0.555 1.00 96.69 107 ARG A CA 1
ATOM 832 C C . ARG A 1 107 ? -23.188 -9.669 -1.208 1.00 96.69 107 ARG A C 1
ATOM 834 O O . ARG A 1 107 ? -23.701 -10.386 -2.059 1.00 96.69 107 ARG A O 1
ATOM 841 N N . TYR A 1 108 ? -21.934 -9.839 -0.791 1.00 95.88 108 TYR A N 1
ATOM 842 C CA . TYR A 1 108 ? -21.076 -10.971 -1.165 1.00 95.88 108 TYR A CA 1
ATOM 843 C C . TYR A 1 108 ? -21.149 -12.138 -0.160 1.00 95.88 108 TYR A C 1
ATOM 845 O O . TYR A 1 108 ? -20.320 -13.047 -0.201 1.00 95.88 108 TYR A O 1
ATOM 853 N N . GLY A 1 109 ? -22.118 -12.131 0.763 1.00 95.81 109 GLY A N 1
ATOM 854 C CA . GLY A 1 109 ? -22.288 -13.182 1.769 1.00 95.81 109 GLY A CA 1
ATOM 855 C C . GLY A 1 109 ? -21.252 -13.126 2.895 1.00 95.81 109 GLY A C 1
ATOM 856 O O . GLY A 1 109 ? -20.812 -14.172 3.376 1.00 95.81 109 GLY A O 1
ATOM 857 N N . ARG A 1 110 ? -20.805 -11.924 3.281 1.00 95.38 110 ARG A N 1
ATOM 858 C CA . ARG A 1 110 ? -19.887 -11.688 4.410 1.00 95.38 110 ARG A CA 1
ATOM 859 C C . ARG A 1 110 ? -20.469 -10.645 5.359 1.00 95.38 110 ARG A C 1
ATOM 861 O O . ARG A 1 110 ? -20.218 -9.456 5.206 1.00 95.38 110 ARG A O 1
ATOM 868 N N . ALA A 1 111 ? -21.289 -11.105 6.300 1.00 91.00 111 ALA A N 1
ATOM 869 C CA . ALA A 1 111 ? -21.986 -10.247 7.263 1.00 91.00 111 ALA A CA 1
ATOM 870 C C . ALA A 1 111 ? -21.091 -9.783 8.428 1.00 91.00 111 ALA A C 1
ATOM 872 O O . ALA A 1 111 ? -21.365 -8.766 9.050 1.00 91.00 111 ALA A O 1
ATOM 873 N N . ASP A 1 112 ? -20.009 -10.509 8.696 1.00 92.56 112 ASP A N 1
ATOM 874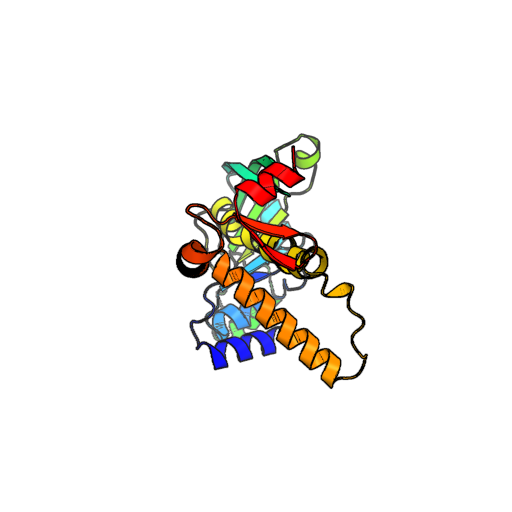 C CA . ASP A 1 112 ? -18.999 -10.257 9.728 1.00 92.56 112 ASP A CA 1
ATOM 875 C C . ASP A 1 112 ? -17.741 -9.571 9.163 1.00 92.56 112 ASP A C 1
ATOM 877 O O . ASP A 1 112 ? -16.657 -9.621 9.750 1.00 92.56 112 ASP A O 1
ATOM 881 N N . ALA A 1 113 ? -17.866 -8.949 7.988 1.00 96.06 113 ALA A N 1
ATOM 882 C CA . ALA A 1 113 ? -16.755 -8.287 7.330 1.00 96.06 113 ALA A CA 1
ATOM 883 C C . ALA A 1 113 ? -16.212 -7.138 8.184 1.00 96.06 113 ALA A C 1
ATOM 885 O O . ALA A 1 113 ? -16.954 -6.303 8.698 1.00 96.06 113 ALA A O 1
ATOM 886 N N . SER A 1 114 ? -14.891 -7.075 8.282 1.00 96.94 114 SER A N 1
ATOM 887 C CA . SER A 1 114 ? -14.186 -6.042 9.026 1.00 96.94 114 SER A CA 1
ATOM 888 C C . SER A 1 114 ? -12.892 -5.655 8.323 1.00 96.94 114 SER A C 1
ATOM 890 O O . SER A 1 114 ? -12.412 -6.348 7.419 1.00 96.94 114 SER A O 1
ATOM 892 N N . LEU A 1 115 ? -12.352 -4.511 8.722 1.00 97.88 115 LEU A N 1
ATOM 893 C CA . LEU A 1 115 ? -11.124 -3.947 8.193 1.00 97.88 115 LEU A CA 1
ATOM 894 C C . LEU A 1 115 ? -10.036 -3.941 9.263 1.00 97.88 115 LEU A C 1
ATOM 896 O O . LEU A 1 115 ? -10.289 -3.957 10.468 1.00 97.88 115 LEU A O 1
ATOM 900 N N . TRP A 1 116 ? -8.802 -3.903 8.789 1.00 98.25 116 TRP A N 1
ATOM 901 C CA . TRP A 1 116 ? -7.630 -3.614 9.596 1.00 98.25 116 TRP A CA 1
ATOM 902 C C . TRP A 1 116 ? -7.176 -2.190 9.283 1.00 98.25 116 TRP A C 1
ATOM 904 O O . TRP A 1 116 ? -7.216 -1.782 8.121 1.00 98.25 116 TRP A O 1
ATOM 914 N N . ALA A 1 117 ? -6.735 -1.427 10.275 1.00 98.12 117 ALA A N 1
ATOM 915 C CA . ALA A 1 117 ? -6.198 -0.091 10.048 1.00 98.12 117 ALA A CA 1
ATOM 916 C C . ALA A 1 117 ? -5.037 0.229 10.990 1.00 98.12 117 ALA A C 1
ATOM 918 O O . ALA A 1 117 ? -4.921 -0.345 12.072 1.00 98.12 117 ALA A O 1
ATOM 919 N N . CYS A 1 118 ? -4.187 1.165 10.576 1.00 98.38 118 CYS A N 1
ATOM 920 C CA . CYS A 1 118 ? -3.104 1.683 11.401 1.00 98.38 118 CYS A CA 1
ATOM 921 C C . CYS A 1 118 ? -2.993 3.200 11.333 1.00 98.38 118 CYS A C 1
ATOM 923 O O . CYS A 1 118 ? -3.338 3.811 10.320 1.00 98.38 118 CYS A O 1
ATOM 925 N N . LEU A 1 119 ? -2.472 3.776 12.416 1.00 98.44 119 LEU A N 1
ATOM 926 C CA . LEU A 1 119 ? -1.975 5.143 12.476 1.00 98.44 119 LEU A CA 1
ATOM 927 C C . LEU A 1 119 ? -0.455 5.125 12.358 1.00 98.44 119 LEU A C 1
ATOM 929 O O . LEU A 1 119 ? 0.217 4.214 12.844 1.00 98.44 119 LEU A O 1
ATOM 933 N N . ILE A 1 120 ? 0.067 6.145 11.695 1.00 97.75 120 ILE A N 1
ATOM 934 C CA . ILE A 1 120 ? 1.478 6.360 11.422 1.00 97.75 120 ILE A CA 1
ATOM 935 C C . ILE A 1 120 ? 1.760 7.820 11.747 1.00 97.75 120 ILE A C 1
ATOM 937 O O . ILE A 1 120 ? 1.321 8.725 11.033 1.00 97.75 120 ILE A O 1
ATOM 941 N N . HIS A 1 121 ? 2.503 8.038 12.817 1.00 97.12 121 HIS A N 1
ATOM 942 C CA . HIS A 1 121 ? 2.927 9.351 13.258 1.00 97.12 121 HIS A CA 1
ATOM 943 C C . HIS A 1 121 ? 4.400 9.547 12.892 1.00 97.12 121 HIS A C 1
ATOM 945 O O . HIS A 1 121 ? 5.239 8.720 13.248 1.00 97.12 121 HIS A O 1
ATOM 951 N N . ASP A 1 122 ? 4.714 10.584 12.112 1.00 95.94 122 ASP A N 1
ATOM 952 C CA . ASP A 1 122 ? 6.102 10.917 11.782 1.00 95.94 122 ASP A CA 1
ATOM 953 C C . ASP A 1 122 ? 6.685 11.750 12.921 1.00 95.94 122 ASP A C 1
ATOM 955 O O . ASP A 1 122 ? 6.237 12.862 13.174 1.00 95.94 122 ASP A O 1
ATOM 959 N N . VAL A 1 123 ? 7.680 11.192 13.605 1.00 96.69 123 VAL A N 1
ATOM 960 C CA . VAL A 1 123 ? 8.343 11.819 14.756 1.00 96.69 123 VAL A CA 1
ATOM 961 C C . VAL A 1 123 ? 9.789 12.189 14.433 1.00 96.69 123 VAL A C 1
ATOM 963 O O . VAL A 1 123 ? 10.598 12.420 15.325 1.00 96.69 123 VAL A O 1
ATOM 966 N N . THR A 1 124 ? 10.133 12.255 13.141 1.00 94.44 124 THR A N 1
ATOM 967 C CA . THR A 1 124 ? 11.492 12.587 12.690 1.00 94.44 124 THR A CA 1
ATOM 968 C C . THR A 1 124 ? 11.917 13.983 13.157 1.00 94.44 124 THR A C 1
ATOM 970 O O . THR A 1 124 ? 13.092 14.200 13.453 1.00 94.44 124 THR A O 1
ATOM 973 N N . THR A 1 125 ? 10.983 14.939 13.202 1.00 94.50 125 THR A N 1
ATOM 974 C CA . THR A 1 125 ? 11.206 16.293 13.732 1.00 94.50 125 THR A CA 1
ATOM 975 C C . THR A 1 125 ? 10.019 16.731 14.584 1.00 94.50 125 THR A C 1
ATOM 977 O O . THR A 1 125 ? 8.930 16.170 14.467 1.00 94.50 125 THR A O 1
ATOM 980 N N . ALA A 1 126 ? 10.213 17.749 15.427 1.00 93.69 126 ALA A N 1
ATOM 981 C CA . ALA A 1 126 ? 9.145 18.295 16.264 1.00 93.69 126 ALA A CA 1
ATOM 982 C C . ALA A 1 126 ? 7.992 18.888 15.436 1.00 93.69 126 ALA A C 1
ATOM 984 O O . ALA A 1 126 ? 6.839 18.798 15.845 1.00 93.69 126 ALA A O 1
ATOM 985 N N . GLU A 1 127 ? 8.287 19.461 14.266 1.00 93.69 127 GLU A N 1
ATOM 986 C CA . GLU A 1 127 ? 7.270 19.990 13.354 1.00 93.69 127 GLU A CA 1
ATOM 987 C C . GLU A 1 127 ? 6.405 18.868 12.777 1.00 93.69 127 GLU A C 1
ATOM 989 O O . GLU A 1 127 ? 5.184 18.982 12.774 1.00 93.69 127 GLU A O 1
ATOM 994 N N . LEU A 1 128 ? 7.022 17.762 12.346 1.00 91.69 128 LEU A N 1
ATOM 995 C CA . LEU A 1 128 ? 6.293 16.594 11.841 1.00 91.69 128 LEU A CA 1
ATOM 996 C C . LEU A 1 128 ? 5.500 15.902 12.955 1.00 91.69 128 LEU A C 1
ATOM 998 O O . LEU A 1 128 ? 4.366 15.484 12.734 1.00 91.69 128 LEU A O 1
ATOM 1002 N N . ALA A 1 129 ? 6.053 15.869 14.169 1.00 93.38 129 ALA A N 1
ATOM 1003 C CA . ALA A 1 129 ? 5.375 15.343 15.349 1.00 93.38 129 ALA A CA 1
ATOM 1004 C C . ALA A 1 129 ? 4.179 16.208 15.798 1.00 93.38 129 ALA A C 1
ATOM 1006 O O . ALA A 1 129 ? 3.369 15.766 16.607 1.00 93.38 129 ALA A O 1
ATOM 1007 N N . ALA A 1 130 ? 4.042 17.439 15.297 1.00 93.06 130 ALA A N 1
ATOM 1008 C CA . ALA A 1 130 ? 2.864 18.268 15.549 1.00 93.06 130 ALA A CA 1
ATOM 1009 C C . ALA A 1 130 ? 1.706 17.971 14.577 1.00 93.06 130 ALA A C 1
ATOM 1011 O O . ALA A 1 130 ? 0.576 18.395 14.827 1.00 93.06 130 ALA A O 1
ATOM 1012 N N . GLU A 1 131 ? 1.962 17.260 13.474 1.00 94.00 131 GLU A N 1
ATOM 1013 C CA . GLU A 1 131 ? 0.936 16.891 12.499 1.00 94.00 131 GLU A CA 1
ATOM 1014 C C . GLU A 1 131 ? 0.087 15.708 12.985 1.00 94.00 131 GLU A C 1
ATOM 1016 O O . GLU A 1 131 ? 0.548 14.819 13.709 1.00 94.00 131 GLU A O 1
ATOM 1021 N N . ALA A 1 132 ? -1.174 15.667 12.546 1.00 93.06 132 ALA A N 1
ATOM 1022 C CA . ALA A 1 132 ? -2.051 14.541 12.831 1.00 93.06 132 ALA A CA 1
ATOM 1023 C C . ALA A 1 132 ? -1.464 13.234 12.256 1.00 93.06 132 ALA A C 1
ATOM 1025 O O . ALA A 1 132 ? -0.937 13.226 11.136 1.00 93.06 132 ALA A O 1
ATOM 1026 N N . PRO A 1 133 ? -1.561 12.100 12.980 1.00 95.56 133 PRO A N 1
ATOM 1027 C CA . PRO A 1 133 ? -1.098 10.826 12.457 1.00 95.56 133 PRO A CA 1
ATOM 1028 C C . PRO A 1 133 ? -1.823 10.472 11.159 1.00 95.56 133 PRO A C 1
ATOM 1030 O O . PRO A 1 133 ? -3.054 10.492 11.077 1.00 95.56 133 PRO A O 1
ATOM 1033 N N . ARG A 1 134 ? -1.053 10.075 10.149 1.00 96.50 134 ARG A N 1
ATOM 1034 C CA . ARG A 1 134 ? -1.592 9.541 8.897 1.00 96.50 134 ARG A CA 1
ATOM 1035 C C . ARG A 1 134 ? -2.155 8.152 9.147 1.00 96.50 134 ARG A C 1
ATOM 1037 O O . ARG A 1 134 ? -1.647 7.432 10.000 1.00 96.50 134 ARG A O 1
ATOM 1044 N N . ALA A 1 135 ? -3.128 7.728 8.350 1.00 97.44 135 ALA A N 1
ATOM 1045 C CA . ALA A 1 135 ? -3.719 6.406 8.509 1.00 97.44 135 ALA A CA 1
ATOM 1046 C C . ALA A 1 135 ? -3.733 5.581 7.225 1.00 97.44 135 ALA A C 1
ATOM 1048 O O . ALA A 1 135 ? -3.839 6.111 6.113 1.00 97.44 135 ALA A O 1
ATOM 1049 N N . LEU A 1 136 ? -3.661 4.263 7.395 1.00 98.00 136 LEU A N 1
ATOM 1050 C CA . LEU A 1 136 ? -3.899 3.281 6.342 1.00 98.00 136 LEU A CA 1
ATOM 1051 C C . LEU A 1 136 ? -5.016 2.334 6.763 1.00 98.00 136 LEU A C 1
ATOM 1053 O O . LEU A 1 136 ? -5.150 2.003 7.937 1.00 98.00 136 LEU A O 1
ATOM 1057 N N . VAL A 1 137 ? -5.768 1.850 5.783 1.00 98.00 137 VAL A N 1
ATOM 1058 C CA . VAL A 1 137 ? -6.824 0.849 5.954 1.00 98.00 137 VAL A CA 1
ATOM 1059 C C . VAL A 1 137 ? -6.622 -0.293 4.969 1.00 98.00 137 VAL A C 1
ATOM 1061 O O . VAL A 1 137 ? -6.200 -0.081 3.827 1.00 98.00 137 VAL A O 1
ATOM 1064 N N . SER A 1 138 ? -6.906 -1.516 5.405 1.00 98.06 138 SER A N 1
ATOM 1065 C CA . SER A 1 138 ? -6.706 -2.720 4.618 1.00 98.06 138 SER A CA 1
ATOM 1066 C C . SER A 1 138 ? -7.793 -3.768 4.812 1.00 98.06 138 SER A C 1
ATOM 1068 O O . SER A 1 138 ? -8.364 -3.925 5.888 1.00 98.06 138 SER A O 1
ATOM 1070 N N . THR A 1 139 ? -8.035 -4.531 3.745 1.00 97.62 139 THR A N 1
ATOM 1071 C CA . THR A 1 139 ? -8.901 -5.720 3.741 1.00 97.62 139 THR A CA 1
ATOM 1072 C C . THR A 1 139 ? -8.186 -6.991 4.211 1.00 97.62 139 THR A C 1
ATOM 1074 O 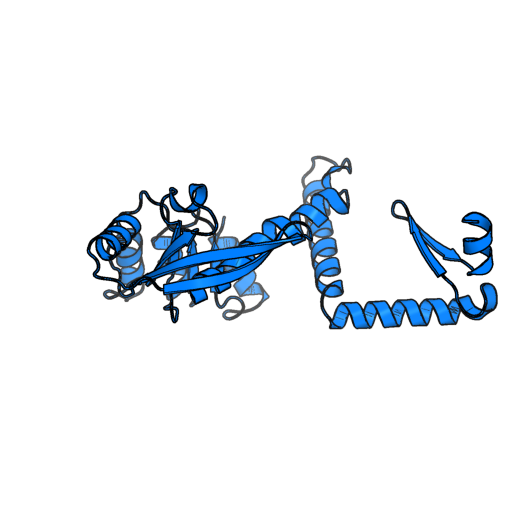O . THR A 1 139 ? -8.815 -8.046 4.311 1.00 97.62 139 THR A O 1
ATOM 1077 N N . ARG A 1 140 ? -6.872 -6.920 4.465 1.00 96.19 140 ARG A N 1
ATOM 1078 C CA . ARG A 1 140 ? -6.096 -7.978 5.120 1.00 96.19 140 ARG A CA 1
ATOM 1079 C C . ARG A 1 140 ? -5.430 -7.449 6.374 1.00 96.19 140 ARG A C 1
ATOM 1081 O O . ARG A 1 140 ? -5.090 -6.273 6.462 1.00 96.19 140 ARG A O 1
ATOM 1088 N N . SER A 1 141 ? -5.156 -8.359 7.293 1.00 96.75 141 SER A N 1
ATOM 1089 C CA . SER A 1 141 ? -4.345 -8.057 8.462 1.00 96.75 141 SER A CA 1
ATOM 1090 C C . SER A 1 141 ? -2.871 -7.932 8.089 1.00 96.75 141 SER A C 1
ATOM 1092 O O . SER A 1 141 ? -2.361 -8.644 7.217 1.00 96.75 141 SER A O 1
ATOM 1094 N N . PHE A 1 142 ? -2.181 -7.048 8.796 1.00 97.19 142 PHE A N 1
ATOM 1095 C CA . PHE A 1 142 ? -0.726 -6.974 8.833 1.00 97.19 142 PHE A CA 1
ATOM 1096 C C . PHE A 1 142 ? -0.240 -7.333 10.237 1.00 97.19 142 PHE A C 1
ATOM 1098 O O . PHE A 1 142 ? -1.020 -7.292 11.188 1.00 97.19 142 PHE A O 1
ATOM 1105 N N . ALA A 1 143 ? 1.040 -7.697 10.354 1.00 95.56 143 ALA A N 1
ATOM 1106 C CA . ALA A 1 143 ? 1.649 -7.996 11.649 1.00 95.56 143 ALA A CA 1
ATOM 1107 C C . ALA A 1 143 ? 1.603 -6.779 12.589 1.00 95.56 143 ALA A C 1
ATOM 1109 O O . ALA A 1 143 ? 1.282 -6.923 13.762 1.00 95.56 143 ALA A O 1
ATOM 1110 N N . ASP A 1 144 ? 1.872 -5.588 12.050 1.00 95.50 144 ASP A N 1
ATOM 1111 C CA . ASP A 1 144 ? 1.820 -4.313 12.758 1.00 95.50 144 ASP A CA 1
ATOM 1112 C C . ASP A 1 144 ? 1.636 -3.138 11.770 1.00 95.50 144 ASP A C 1
ATOM 1114 O O . ASP A 1 144 ? 1.585 -3.311 10.542 1.00 95.50 144 ASP A O 1
ATOM 1118 N N . GLY A 1 145 ? 1.534 -1.923 12.317 1.00 96.31 145 GLY A N 1
ATOM 1119 C CA . GLY A 1 145 ? 1.447 -0.682 11.543 1.00 96.31 145 GLY A CA 1
ATOM 1120 C C . GLY A 1 145 ? 2.654 -0.427 10.634 1.00 96.31 145 GLY A C 1
ATOM 1121 O O . GLY A 1 145 ? 2.503 0.141 9.549 1.00 96.31 145 GLY A O 1
ATOM 1122 N N . PHE A 1 146 ? 3.842 -0.889 11.027 1.00 97.06 146 PHE A N 1
ATOM 1123 C CA . PHE A 1 146 ? 5.080 -0.655 10.293 1.00 97.06 146 PHE A CA 1
ATOM 1124 C C . PHE A 1 146 ? 5.169 -1.550 9.054 1.00 97.06 146 PHE A C 1
ATOM 1126 O O . PHE A 1 146 ? 5.527 -1.080 7.975 1.00 97.06 146 PHE A O 1
ATOM 1133 N N . ALA A 1 147 ? 4.748 -2.810 9.152 1.00 96.69 147 ALA A N 1
ATOM 1134 C CA . ALA A 1 147 ? 4.626 -3.730 8.031 1.00 96.69 147 ALA A CA 1
ATOM 1135 C C . ALA A 1 147 ? 3.657 -3.192 6.965 1.00 96.69 147 ALA A C 1
ATOM 1137 O O . ALA A 1 147 ? 3.940 -3.287 5.767 1.00 96.69 147 ALA A O 1
ATOM 1138 N N . ALA A 1 148 ? 2.545 -2.577 7.384 1.00 96.69 148 ALA A N 1
ATOM 1139 C CA . ALA A 1 148 ? 1.622 -1.910 6.469 1.00 96.69 148 ALA A CA 1
ATOM 1140 C C . ALA A 1 148 ? 2.261 -0.681 5.804 1.00 96.69 148 ALA A C 1
ATOM 1142 O O . ALA A 1 148 ? 2.190 -0.548 4.581 1.00 96.69 148 ALA A O 1
ATOM 1143 N N . LEU A 1 149 ? 2.956 0.174 6.566 1.00 95.31 149 LEU A N 1
ATOM 1144 C CA . LEU A 1 149 ? 3.710 1.302 6.007 1.00 95.31 149 LEU A CA 1
ATOM 1145 C C . LEU A 1 149 ? 4.724 0.822 4.958 1.00 95.31 149 LEU A C 1
ATOM 1147 O O . LEU A 1 149 ? 4.736 1.332 3.838 1.00 95.31 149 LEU A O 1
ATOM 1151 N N . GLN A 1 150 ? 5.531 -0.189 5.278 1.00 94.00 150 GLN A N 1
ATOM 1152 C CA . GLN A 1 150 ? 6.534 -0.749 4.370 1.00 94.00 150 GLN A CA 1
ATOM 1153 C C . GLN A 1 150 ? 5.903 -1.314 3.091 1.00 94.00 150 GLN A C 1
ATOM 1155 O O . GLN A 1 150 ? 6.440 -1.099 2.005 1.00 94.00 150 GLN A O 1
ATOM 1160 N N . ALA A 1 151 ? 4.741 -1.964 3.196 1.00 93.56 151 ALA A N 1
ATOM 1161 C CA . ALA A 1 151 ? 3.988 -2.442 2.039 1.00 93.56 151 ALA A CA 1
ATOM 1162 C C . ALA A 1 151 ? 3.363 -1.308 1.210 1.00 93.56 151 ALA A C 1
ATOM 1164 O O . ALA A 1 151 ? 3.194 -1.466 0.003 1.00 93.56 151 ALA A O 1
ATOM 1165 N N . TYR A 1 152 ? 3.030 -0.171 1.827 1.00 93.06 152 TYR A N 1
ATOM 1166 C CA . TYR A 1 152 ? 2.420 0.978 1.153 1.00 93.06 152 TYR A CA 1
ATOM 1167 C C . TYR A 1 152 ? 3.439 1.901 0.470 1.00 93.06 152 TYR A C 1
ATOM 1169 O O . TYR A 1 152 ? 3.127 2.535 -0.540 1.00 93.06 152 TYR A O 1
ATOM 1177 N N . ARG A 1 153 ? 4.676 1.961 0.984 1.00 87.81 153 ARG A N 1
ATOM 1178 C CA . ARG A 1 153 ? 5.762 2.820 0.472 1.00 87.81 153 ARG A CA 1
ATOM 1179 C C . ARG A 1 153 ? 6.002 2.728 -1.038 1.00 87.81 153 ARG A C 1
ATOM 1181 O O . ARG A 1 153 ? 6.205 3.787 -1.632 1.00 87.81 153 ARG A O 1
ATOM 1188 N N . PRO A 1 154 ? 5.951 1.549 -1.695 1.00 81.94 154 PRO A N 1
ATOM 1189 C CA . PRO A 1 154 ? 6.181 1.464 -3.132 1.00 81.94 154 PRO A CA 1
ATOM 1190 C C . PRO A 1 154 ? 5.217 2.275 -3.995 1.00 81.94 154 PRO A C 1
ATOM 1192 O O . PRO A 1 154 ? 5.555 2.595 -5.131 1.00 81.94 154 PRO A O 1
ATOM 1195 N N . ARG A 1 155 ? 4.061 2.690 -3.457 1.00 80.81 155 ARG A N 1
ATOM 1196 C CA . ARG A 1 155 ? 3.170 3.642 -4.132 1.00 80.81 155 ARG A CA 1
ATOM 1197 C C . ARG A 1 155 ? 3.900 4.937 -4.516 1.00 80.81 155 ARG A C 1
ATOM 1199 O O . ARG A 1 155 ? 3.617 5.491 -5.571 1.00 80.81 155 ARG A O 1
ATOM 1206 N N . TRP A 1 156 ? 4.856 5.390 -3.703 1.00 68.31 156 TRP A N 1
ATOM 1207 C CA . TRP A 1 156 ? 5.675 6.568 -4.005 1.00 68.31 156 TRP A CA 1
ATOM 1208 C C . TRP A 1 156 ? 6.614 6.354 -5.198 1.00 68.31 156 TRP A C 1
ATOM 1210 O O . TRP A 1 156 ? 6.850 7.292 -5.950 1.00 68.31 156 TRP A O 1
ATOM 1220 N N . HIS A 1 157 ? 7.095 5.127 -5.434 1.00 61.56 157 HIS A N 1
ATOM 1221 C CA . HIS A 1 157 ? 7.971 4.841 -6.577 1.00 61.56 157 HIS A CA 1
ATOM 1222 C C . HIS A 1 157 ? 7.250 5.005 -7.920 1.00 61.56 157 HIS A C 1
ATOM 1224 O O . HIS A 1 157 ? 7.872 5.445 -8.886 1.00 61.56 157 HIS A O 1
ATOM 1230 N N . ILE A 1 158 ? 5.941 4.718 -7.985 1.00 59.44 158 ILE A N 1
ATOM 1231 C CA . ILE A 1 158 ? 5.138 4.939 -9.201 1.00 59.44 158 ILE A CA 1
ATOM 1232 C C . ILE A 1 158 ? 5.194 6.418 -9.610 1.00 59.44 158 ILE A C 1
ATOM 1234 O O . ILE A 1 158 ? 5.375 6.724 -10.788 1.00 59.44 158 ILE A O 1
ATOM 1238 N N . GLU A 1 159 ? 5.078 7.321 -8.638 1.00 54.03 159 GLU A N 1
ATOM 1239 C CA . GLU A 1 159 ? 5.049 8.768 -8.856 1.00 54.03 159 GLU A CA 1
ATOM 1240 C C . GLU A 1 159 ? 6.450 9.343 -9.128 1.00 54.03 159 GLU A C 1
ATOM 1242 O O . GLU A 1 159 ? 6.628 10.091 -10.092 1.00 54.03 159 GLU A O 1
ATOM 1247 N N . ASP A 1 160 ? 7.453 8.941 -8.340 1.00 53.31 160 ASP A N 1
ATOM 1248 C CA . ASP A 1 160 ? 8.786 9.553 -8.362 1.00 53.31 160 ASP A CA 1
ATOM 1249 C C . ASP A 1 160 ? 9.769 8.898 -9.346 1.00 53.31 160 ASP A C 1
ATOM 1251 O O . ASP A 1 160 ? 10.356 9.592 -10.173 1.00 53.31 160 ASP A O 1
ATOM 1255 N N . ASP A 1 161 ? 9.947 7.576 -9.293 1.00 50.69 161 ASP A N 1
ATOM 1256 C CA . ASP A 1 161 ? 11.055 6.893 -9.985 1.00 50.69 161 ASP A CA 1
ATOM 1257 C C . ASP A 1 161 ? 10.673 6.358 -11.366 1.00 50.69 161 ASP A C 1
ATOM 1259 O O . ASP A 1 161 ? 11.520 5.808 -12.067 1.00 50.69 161 ASP A O 1
ATOM 1263 N N . THR A 1 162 ? 9.393 6.437 -11.738 1.00 53.56 162 THR A N 1
ATOM 1264 C CA . THR A 1 162 ? 8.896 5.728 -12.921 1.00 53.56 162 THR A CA 1
ATOM 1265 C C . THR A 1 162 ? 8.127 6.618 -13.884 1.00 53.56 162 THR A C 1
ATOM 1267 O O . THR A 1 162 ? 8.431 6.620 -15.073 1.00 53.56 162 THR A O 1
ATOM 1270 N N . TYR A 1 163 ? 7.171 7.419 -13.408 1.00 55.06 163 TYR A N 1
ATOM 1271 C CA . TYR A 1 163 ? 6.462 8.364 -14.278 1.00 55.06 163 TYR A CA 1
ATOM 1272 C C . TYR A 1 163 ? 7.238 9.661 -14.520 1.00 55.06 163 TYR A C 1
ATOM 1274 O O . TYR A 1 163 ? 7.219 10.160 -15.645 1.00 55.06 163 TYR A O 1
ATOM 1282 N N . ARG A 1 164 ? 7.934 10.201 -13.509 1.00 57.41 164 ARG A N 1
ATOM 1283 C CA . ARG A 1 164 ? 8.703 11.446 -13.661 1.00 57.41 164 ARG A CA 1
ATOM 1284 C C . ARG A 1 164 ? 9.908 11.275 -14.584 1.00 57.41 164 ARG A C 1
ATOM 1286 O O . ARG A 1 164 ? 10.042 12.041 -15.531 1.00 57.41 164 ARG A O 1
ATOM 1293 N N . GLU A 1 165 ? 10.715 10.227 -14.396 1.00 59.88 165 GLU A N 1
ATOM 1294 C CA . GLU A 1 165 ? 11.828 9.908 -15.310 1.00 59.88 165 GLU A CA 1
ATOM 1295 C C . GLU A 1 165 ? 11.351 9.750 -16.758 1.00 59.88 165 GLU A C 1
ATOM 1297 O O . GLU A 1 165 ? 11.986 10.245 -17.685 1.00 59.88 165 GLU A O 1
ATOM 1302 N N . LEU A 1 166 ? 10.204 9.102 -16.964 1.00 61.44 166 LEU A N 1
ATOM 1303 C CA . LEU A 1 166 ? 9.656 8.875 -18.295 1.00 61.44 166 LEU A CA 1
ATOM 1304 C C . LEU A 1 166 ? 9.126 10.167 -18.945 1.00 61.44 166 LEU A C 1
ATOM 1306 O O . LEU A 1 166 ? 9.295 10.379 -20.144 1.00 61.44 166 LEU A O 1
ATOM 1310 N N . LYS A 1 167 ? 8.485 11.043 -18.168 1.00 59.81 167 LYS A N 1
ATOM 1311 C CA . LYS A 1 167 ? 7.939 12.317 -18.659 1.00 59.81 167 LYS A CA 1
ATOM 1312 C C . LYS A 1 167 ? 9.024 13.361 -18.905 1.00 59.81 167 LYS A C 1
ATOM 1314 O O . LYS A 1 167 ? 9.065 13.960 -19.980 1.00 59.81 167 LYS A O 1
ATOM 1319 N N . GLU A 1 168 ? 9.893 13.550 -17.918 1.00 62.06 168 GLU A N 1
ATOM 1320 C CA . GLU A 1 168 ? 10.889 14.620 -17.877 1.00 62.06 168 GLU A CA 1
ATOM 1321 C C . GLU A 1 168 ? 12.241 14.151 -18.425 1.00 62.06 168 GLU A C 1
ATOM 1323 O O . GLU A 1 168 ? 12.806 14.800 -19.301 1.00 62.06 168 GLU A O 1
ATOM 1328 N N . GLY A 1 169 ? 12.734 12.992 -17.979 1.00 57.31 169 GLY A N 1
ATOM 1329 C CA . GLY A 1 169 ? 14.053 12.468 -18.358 1.00 57.31 169 GLY A CA 1
ATOM 1330 C C . GLY A 1 169 ? 14.140 11.958 -19.801 1.00 57.31 169 GLY A C 1
ATOM 1331 O O . GLY A 1 169 ? 15.184 12.084 -20.433 1.00 57.31 169 GLY A O 1
ATOM 1332 N N . TRP A 1 170 ? 13.043 11.424 -20.347 1.00 59.94 170 TRP A N 1
ATOM 1333 C CA . TRP A 1 170 ? 12.968 10.952 -21.740 1.00 59.94 170 TRP A CA 1
ATOM 1334 C C . TRP A 1 170 ? 12.300 11.967 -22.682 1.00 59.94 170 TRP A C 1
ATOM 1336 O O . TRP A 1 170 ? 12.109 11.684 -23.865 1.00 59.94 170 TRP A O 1
ATOM 1346 N N . GLY A 1 171 ? 11.923 13.148 -22.175 1.00 60.88 171 GLY A N 1
ATOM 1347 C CA . GLY A 1 171 ? 11.355 14.235 -22.979 1.00 60.88 171 GLY A CA 1
ATOM 1348 C C . GLY A 1 171 ? 10.018 13.906 -23.657 1.00 60.88 171 GLY A C 1
ATOM 1349 O O . GLY A 1 171 ? 9.658 14.555 -24.641 1.00 60.88 171 GLY A O 1
ATOM 1350 N N . LEU A 1 172 ? 9.257 12.922 -23.158 1.00 63.81 172 LEU A N 1
ATOM 1351 C CA . LEU A 1 172 ? 7.984 12.494 -23.763 1.00 63.81 172 LEU A CA 1
ATOM 1352 C C . LEU A 1 172 ? 6.903 13.587 -23.760 1.00 63.81 172 LEU A C 1
ATOM 1354 O O . LEU A 1 172 ? 5.935 13.504 -24.523 1.00 63.81 172 LEU A O 1
ATOM 1358 N N . GLU A 1 173 ? 7.036 14.600 -22.904 1.00 64.50 173 GLU A N 1
ATOM 1359 C CA . GLU A 1 173 ? 6.155 15.774 -22.891 1.00 64.50 173 GLU A CA 1
ATOM 1360 C C . GLU A 1 173 ? 6.654 16.923 -23.784 1.00 64.50 173 GLU A C 1
ATOM 1362 O O . GLU A 1 173 ? 5.860 17.779 -24.164 1.00 64.50 173 GLU A O 1
ATOM 1367 N N . GLN A 1 174 ? 7.930 16.921 -24.184 1.00 63.31 174 GLN A N 1
ATOM 1368 C CA . GLN A 1 174 ? 8.518 17.968 -25.034 1.00 63.31 174 GLN A CA 1
ATOM 1369 C C . GLN A 1 174 ? 8.216 17.761 -26.527 1.00 63.31 174 GLN A C 1
ATOM 1371 O O . GLN A 1 174 ? 8.293 18.696 -27.325 1.00 63.31 174 GLN A O 1
ATOM 1376 N N . GLN A 1 175 ? 7.854 16.537 -26.918 1.00 62.47 175 GLN A N 1
ATOM 1377 C CA . GLN A 1 175 ? 7.536 16.193 -28.300 1.00 62.47 175 GLN A CA 1
ATOM 1378 C C . GLN A 1 175 ? 6.135 16.690 -28.685 1.00 62.47 175 GLN A C 1
ATOM 1380 O O . GLN A 1 175 ? 5.145 16.428 -27.999 1.00 62.47 175 GLN A O 1
ATOM 1385 N N . ARG A 1 176 ? 6.029 17.391 -29.819 1.00 60.78 176 ARG A N 1
ATOM 1386 C CA . ARG A 1 176 ? 4.747 17.874 -30.356 1.00 60.78 176 ARG A CA 1
ATOM 1387 C C . ARG A 1 176 ? 4.050 16.757 -31.133 1.00 60.78 176 ARG A C 1
ATOM 1389 O O . ARG A 1 176 ? 4.200 16.649 -32.344 1.00 60.78 176 ARG A O 1
ATOM 1396 N N . TRP A 1 177 ? 3.288 15.927 -30.428 1.00 68.25 177 TRP A N 1
ATOM 1397 C CA . TRP A 1 177 ? 2.397 14.946 -31.051 1.00 68.25 177 TRP A CA 1
ATOM 1398 C C . TRP A 1 177 ? 1.127 15.630 -31.578 1.00 68.25 177 TRP A C 1
ATOM 1400 O O . TRP A 1 177 ? 0.683 16.645 -31.031 1.00 68.25 177 TRP A O 1
ATOM 1410 N N . GLY A 1 178 ? 0.531 15.068 -32.634 1.00 68.25 178 GLY A N 1
ATOM 1411 C CA . GLY A 1 178 ? -0.806 15.459 -33.086 1.00 68.25 178 GLY A CA 1
ATOM 1412 C C . GLY A 1 178 ? -1.849 15.299 -31.971 1.00 68.25 178 GLY A C 1
ATOM 1413 O O . GLY A 1 178 ? -1.649 14.543 -31.021 1.00 68.25 178 GLY A O 1
ATOM 1414 N N . ARG A 1 179 ? -2.964 16.033 -32.063 1.00 77.75 179 ARG A N 1
ATOM 1415 C CA . ARG A 1 179 ? -4.055 15.985 -31.065 1.00 77.75 179 ARG A CA 1
ATOM 1416 C C . ARG A 1 179 ? -5.160 14.981 -31.407 1.00 77.75 179 ARG A C 1
ATOM 1418 O O . ARG A 1 179 ? -6.139 14.896 -30.673 1.00 77.75 179 ARG A O 1
ATOM 1425 N N . ASP A 1 180 ? -5.038 14.268 -32.522 1.00 86.56 180 ASP A N 1
ATOM 1426 C CA . ASP A 1 180 ? -6.020 13.263 -32.914 1.00 86.56 180 ASP A CA 1
ATOM 1427 C C . ASP A 1 180 ? -5.899 11.978 -32.074 1.00 86.56 180 ASP A C 1
ATOM 1429 O O . ASP A 1 180 ? -4.917 11.737 -31.365 1.00 86.56 180 ASP A O 1
ATOM 1433 N N . PHE A 1 181 ? -6.938 11.147 -32.144 1.00 79.56 181 PHE A N 1
ATOM 1434 C CA . PHE A 1 181 ? -7.012 9.905 -31.380 1.00 79.56 181 PHE A CA 1
ATOM 1435 C C . PHE A 1 181 ? -5.889 8.918 -31.736 1.00 79.56 181 PHE A C 1
ATOM 1437 O O . PHE A 1 181 ? -5.383 8.235 -30.848 1.00 79.56 181 PHE A O 1
ATOM 1444 N N . ALA A 1 182 ? -5.471 8.848 -33.003 1.00 81.75 182 ALA A N 1
ATOM 1445 C CA . ALA A 1 182 ? -4.418 7.932 -33.434 1.00 81.75 182 ALA A CA 1
ATOM 1446 C C . ALA A 1 182 ? -3.052 8.355 -32.873 1.00 81.75 182 ALA A C 1
ATOM 1448 O O . ALA A 1 182 ? -2.294 7.513 -32.391 1.00 81.75 182 ALA A O 1
ATOM 1449 N N . ALA A 1 183 ? -2.767 9.656 -32.851 1.00 78.44 183 ALA A N 1
ATOM 1450 C CA . ALA A 1 183 ? -1.588 10.231 -32.223 1.00 78.44 183 ALA A CA 1
ATOM 1451 C C . ALA A 1 183 ? -1.600 10.023 -30.701 1.00 78.44 183 ALA A C 1
ATOM 1453 O O . ALA A 1 183 ? -0.571 9.658 -30.130 1.00 78.44 183 ALA A O 1
ATOM 1454 N N . ALA A 1 184 ? -2.754 10.182 -30.043 1.00 76.06 184 ALA A N 1
ATOM 1455 C CA . ALA A 1 184 ? -2.901 9.892 -28.617 1.00 76.06 184 ALA A CA 1
ATOM 1456 C C . ALA A 1 184 ? -2.670 8.402 -28.306 1.00 76.06 184 ALA A C 1
ATOM 1458 O O . ALA A 1 184 ? -1.919 8.076 -27.387 1.00 76.06 184 ALA A O 1
ATOM 1459 N N . LEU A 1 185 ? -3.257 7.502 -29.101 1.00 77.31 185 LEU A N 1
ATOM 1460 C CA . LEU A 1 185 ? -3.069 6.058 -28.974 1.00 77.31 185 LEU A CA 1
ATOM 1461 C C . LEU A 1 185 ? -1.598 5.679 -29.174 1.00 77.31 185 LEU A C 1
ATOM 1463 O O . LEU A 1 185 ? -1.011 5.036 -28.307 1.00 77.31 185 LEU A O 1
ATOM 1467 N N . GLY A 1 186 ? -0.985 6.134 -30.270 1.00 76.31 186 GLY A N 1
ATOM 1468 C CA . GLY A 1 186 ? 0.422 5.879 -30.572 1.00 76.31 186 GLY A CA 1
ATOM 1469 C C . GLY A 1 186 ? 1.354 6.393 -29.475 1.00 76.31 186 GLY A C 1
ATOM 1470 O O . GLY A 1 186 ? 2.240 5.662 -29.027 1.00 76.31 186 GLY A O 1
ATOM 1471 N N . ARG A 1 187 ? 1.106 7.609 -28.968 1.00 76.00 187 ARG A N 1
ATOM 1472 C CA . ARG A 1 187 ? 1.857 8.186 -27.846 1.00 76.00 187 ARG A CA 1
ATOM 1473 C C . ARG A 1 187 ? 1.735 7.328 -26.591 1.00 76.00 187 ARG A C 1
ATOM 1475 O O . ARG A 1 187 ? 2.758 7.008 -25.989 1.00 76.00 187 ARG A O 1
ATOM 1482 N N . THR A 1 188 ? 0.523 6.942 -26.193 1.00 75.75 188 THR A N 1
ATOM 1483 C CA . THR A 1 188 ? 0.310 6.107 -25.002 1.00 75.75 188 THR A CA 1
ATOM 1484 C C . THR A 1 188 ? 0.982 4.743 -25.158 1.00 75.75 188 THR A C 1
ATOM 1486 O O . THR A 1 188 ? 1.697 4.316 -24.255 1.00 75.75 188 THR A O 1
ATOM 1489 N N . THR A 1 189 ? 0.847 4.087 -26.314 1.00 78.06 189 THR A N 1
ATOM 1490 C CA . THR A 1 189 ? 1.492 2.792 -26.576 1.00 78.06 189 THR A CA 1
ATOM 1491 C C . THR A 1 189 ? 3.013 2.886 -26.475 1.00 78.06 189 THR A C 1
ATOM 1493 O O . THR A 1 189 ? 3.626 2.087 -25.767 1.00 78.06 189 THR A O 1
ATOM 1496 N N . LEU A 1 190 ? 3.635 3.873 -27.125 1.00 78.81 190 LEU A N 1
ATOM 1497 C CA . LEU A 1 190 ? 5.089 4.060 -27.074 1.00 78.81 190 LEU A CA 1
ATOM 1498 C C . LEU A 1 190 ? 5.579 4.402 -25.667 1.00 78.81 190 LEU A C 1
ATOM 1500 O O . LEU A 1 190 ? 6.603 3.881 -25.237 1.00 78.81 190 LEU A O 1
ATOM 1504 N N . THR A 1 191 ? 4.818 5.211 -24.932 1.00 74.81 191 THR A N 1
ATOM 1505 C CA . THR A 1 191 ? 5.084 5.545 -23.525 1.00 74.81 191 THR A CA 1
ATOM 1506 C C . THR A 1 191 ? 5.101 4.275 -22.669 1.00 74.81 191 THR A C 1
ATOM 1508 O O . THR A 1 191 ? 6.058 4.043 -21.933 1.00 74.81 191 THR A O 1
ATOM 1511 N N . CYS A 1 192 ? 4.101 3.399 -22.813 1.00 76.25 192 CYS A N 1
ATOM 1512 C CA . CYS A 1 192 ? 4.052 2.121 -22.100 1.00 76.25 192 CYS A CA 1
ATOM 1513 C C . CYS A 1 192 ? 5.197 1.173 -22.497 1.00 76.25 192 CYS A C 1
ATOM 1515 O O . CYS A 1 192 ? 5.775 0.515 -21.634 1.00 76.25 192 CYS A O 1
ATOM 1517 N N . LEU A 1 193 ? 5.555 1.105 -23.783 1.00 78.12 193 LEU A N 1
ATOM 1518 C CA . LEU A 1 193 ? 6.672 0.278 -24.255 1.00 78.12 193 LEU A CA 1
ATOM 1519 C C . LEU A 1 193 ? 8.022 0.779 -23.731 1.00 78.12 193 LEU A C 1
ATOM 1521 O O . LEU A 1 193 ? 8.819 -0.024 -23.243 1.00 78.12 193 LEU A O 1
ATOM 1525 N N . ALA A 1 194 ? 8.268 2.090 -23.795 1.00 74.31 194 ALA A N 1
ATOM 1526 C CA . ALA A 1 194 ? 9.478 2.713 -23.266 1.00 74.31 194 ALA A CA 1
ATOM 1527 C C . ALA A 1 194 ? 9.594 2.470 -21.757 1.00 74.31 194 ALA A C 1
ATOM 1529 O O . ALA A 1 194 ? 10.642 2.036 -21.279 1.00 74.31 194 ALA A O 1
ATOM 1530 N N . PHE A 1 195 ? 8.487 2.643 -21.031 1.00 74.12 195 PHE A N 1
ATOM 1531 C CA . PHE A 1 195 ? 8.405 2.365 -19.603 1.00 74.12 195 PHE A CA 1
ATOM 1532 C C . PHE A 1 195 ? 8.767 0.916 -19.286 1.00 74.12 195 PHE A C 1
ATOM 1534 O O . PHE A 1 195 ? 9.683 0.666 -18.507 1.00 74.12 195 PHE A O 1
ATOM 1541 N N . ASN A 1 196 ? 8.095 -0.044 -19.926 1.00 76.56 196 ASN A N 1
ATOM 1542 C CA . ASN A 1 196 ? 8.339 -1.465 -19.693 1.00 76.56 196 ASN A CA 1
ATOM 1543 C C . ASN A 1 196 ? 9.785 -1.844 -20.021 1.00 76.56 196 ASN A C 1
ATOM 1545 O O . ASN A 1 196 ? 10.412 -2.594 -19.277 1.00 76.56 196 ASN A O 1
ATOM 1549 N N . THR A 1 197 ? 10.338 -1.283 -21.096 1.00 75.69 197 THR A N 1
ATOM 1550 C CA . THR A 1 197 ? 11.734 -1.500 -21.483 1.00 75.69 197 THR A CA 1
ATOM 1551 C C . THR A 1 197 ? 12.682 -0.987 -20.401 1.00 75.69 197 THR A C 1
ATOM 1553 O O . THR A 1 197 ? 13.529 -1.743 -19.927 1.00 75.69 197 THR A O 1
ATOM 1556 N N . ALA A 1 198 ? 12.505 0.255 -19.941 1.00 73.94 198 ALA A N 1
ATOM 1557 C CA . ALA A 1 198 ? 13.308 0.829 -18.865 1.00 73.94 198 ALA A CA 1
ATOM 1558 C C . ALA A 1 198 ? 13.216 -0.003 -17.573 1.00 73.94 198 ALA A C 1
ATOM 1560 O O . ALA A 1 198 ? 14.240 -0.292 -16.954 1.00 73.94 198 ALA A O 1
ATOM 1561 N N . GLN A 1 199 ? 12.014 -0.462 -17.203 1.00 73.69 199 GLN A N 1
ATOM 1562 C CA . GLN A 1 199 ? 11.822 -1.319 -16.031 1.00 73.69 199 GLN A CA 1
ATOM 1563 C C . GLN A 1 199 ? 12.554 -2.655 -16.161 1.00 73.69 199 GLN A C 1
ATOM 1565 O O . GLN A 1 199 ? 13.236 -3.068 -15.227 1.00 73.69 199 GLN A O 1
ATOM 1570 N N . VAL A 1 200 ? 12.483 -3.306 -17.325 1.00 76.88 200 VAL A N 1
ATOM 1571 C CA . VAL A 1 200 ? 13.216 -4.553 -17.581 1.00 76.88 200 VAL A CA 1
ATOM 1572 C C . VAL A 1 200 ? 14.723 -4.344 -17.435 1.00 76.88 200 VAL A C 1
ATOM 1574 O O . VAL A 1 200 ? 15.382 -5.174 -16.810 1.00 76.88 200 VAL A O 1
ATOM 1577 N N . TYR A 1 201 ? 15.269 -3.234 -17.944 1.00 70.00 201 TYR A N 1
ATOM 1578 C CA . TYR A 1 201 ? 16.697 -2.921 -17.826 1.00 70.00 201 TYR A CA 1
ATOM 1579 C C . TYR A 1 201 ? 17.155 -2.625 -16.391 1.00 70.00 201 TYR A C 1
ATOM 1581 O O . TYR A 1 201 ? 18.306 -2.912 -16.072 1.00 70.00 201 TYR A O 1
ATOM 1589 N N . ARG A 1 202 ? 16.269 -2.122 -15.521 1.00 72.44 202 ARG A N 1
ATOM 1590 C CA . ARG A 1 202 ? 16.554 -1.874 -14.093 1.00 72.44 202 ARG A CA 1
ATOM 1591 C C . ARG A 1 202 ? 16.577 -3.144 -13.238 1.00 72.44 202 ARG A C 1
ATOM 1593 O O . ARG A 1 202 ? 17.048 -3.110 -12.105 1.00 72.44 202 ARG A O 1
ATOM 1600 N N . LEU A 1 203 ? 16.072 -4.270 -13.742 1.00 77.94 203 LEU A N 1
ATOM 1601 C CA . LEU A 1 203 ? 16.190 -5.554 -13.049 1.00 77.94 203 LEU A CA 1
ATOM 1602 C C . LEU A 1 203 ? 17.624 -6.086 -13.156 1.00 77.94 203 LEU A C 1
ATOM 1604 O O . LEU A 1 203 ? 18.285 -5.900 -14.173 1.00 77.94 203 LEU A O 1
ATOM 1608 N N . GLN A 1 204 ? 18.067 -6.894 -12.187 1.00 76.44 204 GLN A N 1
ATOM 1609 C CA . GLN A 1 204 ? 19.368 -7.587 -12.262 1.00 76.44 204 GLN A CA 1
ATOM 1610 C C . GLN A 1 204 ? 19.537 -8.418 -13.550 1.00 76.44 204 GLN A C 1
ATOM 1612 O O . GLN A 1 204 ? 20.640 -8.611 -14.058 1.00 76.44 204 GLN A O 1
ATOM 1617 N N . ALA A 1 205 ? 18.446 -8.971 -14.091 1.00 75.81 205 ALA A N 1
ATOM 1618 C CA . ALA A 1 205 ? 18.469 -9.646 -15.388 1.00 75.81 205 ALA A CA 1
ATOM 1619 C C . ALA A 1 205 ? 18.738 -8.665 -16.545 1.00 75.81 205 ALA A C 1
ATOM 1621 O O . ALA A 1 205 ? 19.534 -8.975 -17.432 1.00 75.81 205 ALA A O 1
ATOM 1622 N N . GLY A 1 206 ? 18.130 -7.480 -16.499 1.00 78.06 206 GLY A N 1
ATOM 1623 C CA . GLY A 1 206 ? 18.351 -6.389 -17.440 1.00 78.06 206 GLY A CA 1
ATOM 1624 C C . GLY A 1 206 ? 19.771 -5.839 -17.396 1.00 78.06 206 GLY A C 1
ATOM 1625 O O . GLY A 1 206 ? 20.405 -5.735 -18.443 1.00 78.06 206 GLY A O 1
ATOM 1626 N N . GLU A 1 207 ? 20.321 -5.594 -16.206 1.00 75.44 207 GLU A N 1
ATOM 1627 C CA . GLU A 1 207 ? 21.719 -5.173 -16.036 1.00 75.44 207 GLU A CA 1
ATOM 1628 C C . GLU A 1 207 ? 22.693 -6.198 -16.632 1.00 75.44 207 GLU A C 1
ATOM 1630 O O . GLU A 1 207 ? 23.629 -5.847 -17.356 1.00 75.44 207 GLU A O 1
ATOM 1635 N N . ARG A 1 208 ? 22.441 -7.495 -16.399 1.00 80.12 208 ARG A N 1
ATOM 1636 C CA . ARG A 1 208 ? 23.234 -8.579 -16.998 1.00 80.12 208 ARG A CA 1
ATOM 1637 C C . ARG A 1 208 ? 23.152 -8.566 -18.524 1.00 80.12 208 ARG A C 1
ATOM 1639 O O . ARG A 1 208 ? 24.191 -8.680 -19.181 1.00 80.12 208 ARG A O 1
ATOM 1646 N N . LEU A 1 209 ? 21.953 -8.406 -19.087 1.00 79.75 209 LEU A N 1
ATOM 1647 C CA . LEU A 1 209 ? 21.737 -8.313 -20.534 1.00 79.75 209 LEU A CA 1
ATOM 1648 C C . LEU A 1 209 ? 22.423 -7.080 -21.137 1.00 79.75 209 LEU A C 1
ATOM 1650 O O . LEU A 1 209 ? 23.126 -7.213 -22.141 1.00 79.75 209 LEU A O 1
ATOM 1654 N N . ALA A 1 210 ? 22.301 -5.912 -20.505 1.00 76.75 210 ALA A N 1
ATOM 1655 C CA . ALA A 1 210 ? 22.991 -4.689 -20.912 1.00 76.75 210 ALA A CA 1
ATOM 1656 C C . ALA A 1 210 ? 24.513 -4.890 -20.903 1.00 76.75 210 ALA A C 1
ATOM 1658 O O . ALA A 1 210 ? 25.186 -4.623 -21.900 1.00 76.75 210 ALA A O 1
ATOM 1659 N N . GLY A 1 211 ? 25.060 -5.475 -19.834 1.00 77.44 211 GLY A N 1
ATOM 1660 C CA . GLY A 1 211 ? 26.480 -5.809 -19.749 1.00 77.44 211 GLY A CA 1
ATOM 1661 C C . GLY A 1 211 ? 26.932 -6.812 -20.819 1.00 77.44 211 GLY A C 1
ATOM 1662 O O . GLY A 1 211 ? 28.037 -6.706 -21.354 1.00 77.44 211 GLY A O 1
ATOM 1663 N N . MET A 1 212 ? 26.106 -7.800 -21.177 1.00 80.81 212 MET A N 1
ATOM 1664 C CA . MET A 1 212 ? 26.388 -8.712 -22.296 1.00 80.81 212 MET A CA 1
ATOM 1665 C C . MET A 1 212 ? 26.387 -7.990 -23.647 1.00 80.81 212 MET A C 1
ATOM 1667 O O . MET A 1 212 ? 27.299 -8.214 -24.446 1.00 80.81 212 MET A O 1
ATOM 1671 N N . ALA A 1 213 ? 25.408 -7.119 -23.892 1.00 77.81 213 ALA A N 1
ATOM 1672 C CA . ALA A 1 213 ? 25.299 -6.343 -25.122 1.00 77.81 213 ALA A CA 1
ATOM 1673 C C . ALA A 1 213 ? 26.484 -5.383 -25.290 1.00 77.81 213 ALA A C 1
ATOM 1675 O O . ALA A 1 213 ? 27.129 -5.400 -26.336 1.00 77.81 213 ALA A O 1
ATOM 1676 N N . ILE A 1 214 ? 26.855 -4.644 -24.237 1.00 76.56 214 ILE A N 1
ATOM 1677 C CA . ILE A 1 214 ? 28.033 -3.764 -24.228 1.00 76.56 214 ILE A CA 1
ATOM 1678 C C . ILE A 1 214 ? 29.303 -4.576 -24.505 1.00 76.56 214 ILE A C 1
ATOM 1680 O O . ILE A 1 214 ? 30.088 -4.214 -25.376 1.00 76.56 214 ILE A O 1
ATOM 1684 N N . ARG A 1 215 ? 29.499 -5.723 -23.839 1.00 78.75 215 ARG A N 1
ATOM 1685 C CA . ARG A 1 215 ? 30.660 -6.598 -24.099 1.00 78.75 215 ARG A CA 1
ATOM 1686 C C . ARG A 1 215 ? 30.689 -7.132 -25.531 1.00 78.75 215 ARG A C 1
ATOM 1688 O O . ARG A 1 215 ? 31.761 -7.258 -26.119 1.00 78.75 215 ARG A O 1
ATOM 1695 N N . ARG A 1 216 ? 29.534 -7.477 -26.104 1.00 81.62 216 ARG A N 1
ATOM 1696 C CA . ARG A 1 216 ? 29.429 -7.909 -27.505 1.00 81.62 216 ARG A CA 1
ATOM 1697 C C . ARG A 1 216 ? 29.782 -6.771 -28.460 1.00 81.62 216 ARG A C 1
ATOM 1699 O O . ARG A 1 216 ? 30.589 -6.995 -29.356 1.00 81.62 216 ARG A O 1
ATOM 1706 N N . LEU A 1 217 ? 29.239 -5.579 -28.230 1.00 75.94 217 LEU A N 1
ATOM 1707 C CA . LEU A 1 217 ? 29.514 -4.384 -29.023 1.00 75.94 217 LEU A CA 1
ATOM 1708 C C . LEU A 1 217 ? 31.006 -4.030 -28.989 1.00 75.94 217 LEU A C 1
ATOM 1710 O O . LEU A 1 217 ? 31.613 -3.831 -30.038 1.00 75.94 217 LEU A O 1
ATOM 1714 N N . ARG A 1 218 ? 31.620 -4.058 -27.799 1.00 73.31 218 ARG A N 1
ATOM 1715 C CA . ARG A 1 218 ? 33.064 -3.850 -27.630 1.00 73.31 218 ARG A CA 1
ATOM 1716 C C . ARG A 1 218 ? 33.882 -4.858 -28.435 1.00 73.31 218 ARG A C 1
ATOM 1718 O O . ARG A 1 218 ? 34.761 -4.448 -29.176 1.00 73.31 218 ARG A O 1
ATOM 1725 N N . ARG A 1 219 ? 33.554 -6.156 -28.372 1.00 79.25 219 ARG A N 1
ATOM 1726 C CA . ARG A 1 219 ? 34.245 -7.196 -29.165 1.00 79.25 219 ARG A CA 1
ATOM 1727 C C . ARG A 1 219 ? 34.113 -6.990 -30.673 1.00 79.25 219 ARG A C 1
ATOM 1729 O O . ARG A 1 219 ? 35.074 -7.216 -31.397 1.00 79.25 219 ARG A O 1
ATOM 1736 N N . GLN A 1 220 ? 32.941 -6.570 -31.152 1.00 81.69 220 GLN A N 1
ATOM 1737 C CA . GLN A 1 220 ? 32.730 -6.298 -32.578 1.00 81.69 220 GLN A CA 1
ATOM 1738 C C . GLN A 1 220 ? 33.562 -5.107 -33.060 1.00 81.69 220 GLN A C 1
ATOM 1740 O O . GLN A 1 220 ? 34.126 -5.163 -34.147 1.00 81.69 220 GLN A O 1
ATOM 1745 N N . ARG A 1 221 ? 33.668 -4.058 -32.238 1.00 78.12 221 ARG A N 1
ATOM 1746 C CA . ARG A 1 221 ? 34.399 -2.830 -32.572 1.00 78.12 221 ARG A CA 1
ATOM 1747 C C . ARG A 1 221 ? 35.880 -2.856 -32.194 1.00 78.12 221 ARG A C 1
ATOM 1749 O O . ARG A 1 221 ? 36.611 -1.959 -32.587 1.00 78.12 221 ARG A O 1
ATOM 1756 N N . GLN A 1 222 ? 36.349 -3.892 -31.499 1.00 79.44 222 GLN A N 1
ATOM 1757 C CA . GLN A 1 222 ? 37.735 -4.011 -31.033 1.00 79.44 222 GLN A CA 1
ATOM 1758 C C . GLN A 1 222 ? 38.765 -3.964 -32.173 1.00 79.44 222 GLN A C 1
ATOM 1760 O O . GLN A 1 222 ? 39.860 -3.443 -31.997 1.00 79.44 222 GLN A O 1
ATOM 1765 N N . ARG A 1 223 ? 38.422 -4.500 -33.353 1.00 79.44 223 ARG A N 1
ATOM 1766 C CA . ARG A 1 223 ? 39.310 -4.457 -34.528 1.00 79.44 223 ARG A CA 1
ATOM 1767 C C . ARG A 1 223 ? 39.494 -3.045 -35.084 1.00 79.44 223 ARG A C 1
ATOM 1769 O O . ARG A 1 223 ? 40.541 -2.765 -35.645 1.00 79.44 223 ARG A O 1
ATOM 1776 N N . GLU A 1 224 ? 38.475 -2.203 -34.947 1.00 81.06 224 GLU A N 1
ATOM 1777 C CA . GLU A 1 224 ? 38.443 -0.842 -35.494 1.00 81.06 224 GLU A CA 1
ATOM 1778 C C . GLU A 1 224 ? 38.918 0.196 -34.465 1.00 81.06 224 GLU A C 1
ATOM 1780 O O . GLU A 1 224 ? 39.534 1.181 -34.845 1.00 81.06 224 GLU A O 1
ATOM 1785 N N . LEU A 1 225 ? 38.652 -0.027 -33.171 1.00 81.12 225 LEU A N 1
ATOM 1786 C CA . LEU A 1 225 ? 38.781 0.979 -32.105 1.00 81.12 225 LEU A CA 1
ATOM 1787 C C . LEU A 1 225 ? 39.736 0.574 -30.964 1.00 81.12 225 LEU A C 1
ATOM 1789 O O . LEU A 1 225 ? 39.758 1.220 -29.917 1.00 81.12 225 LEU A O 1
ATOM 1793 N N . GLY A 1 226 ? 40.491 -0.517 -31.123 1.00 79.44 226 GLY A N 1
ATOM 1794 C CA . GLY A 1 226 ? 41.478 -0.968 -30.136 1.00 79.44 226 GLY A CA 1
ATOM 1795 C C . GLY A 1 226 ? 40.898 -1.781 -28.970 1.00 79.44 226 GLY A C 1
ATOM 1796 O O . GLY A 1 226 ? 39.766 -2.261 -29.008 1.00 79.44 226 GLY A O 1
ATOM 1797 N N . SER A 1 227 ? 41.703 -2.005 -27.926 1.00 76.81 227 SER A N 1
ATOM 1798 C CA . SER A 1 227 ? 41.420 -2.963 -26.837 1.00 76.81 227 SER A CA 1
ATOM 1799 C C . SER A 1 227 ? 40.341 -2.510 -25.845 1.00 76.81 227 SER A C 1
ATOM 1801 O O . SER A 1 227 ? 39.758 -3.350 -25.153 1.00 76.81 227 SER A O 1
ATOM 1803 N N . ALA A 1 228 ? 40.046 -1.210 -25.787 1.00 76.94 228 ALA A N 1
ATOM 1804 C CA . ALA A 1 228 ? 39.126 -0.625 -24.816 1.00 76.94 228 ALA A CA 1
ATOM 1805 C C . ALA A 1 228 ? 38.179 0.419 -25.443 1.00 76.94 228 ALA A C 1
ATOM 1807 O O . ALA A 1 228 ? 38.207 1.579 -25.040 1.00 76.94 228 ALA A O 1
ATOM 1808 N N . PRO A 1 229 ? 37.305 0.035 -26.395 1.00 80.31 229 PRO A N 1
ATOM 1809 C CA . PRO A 1 229 ? 36.359 0.973 -26.979 1.00 80.31 229 PRO A CA 1
ATOM 1810 C C . PRO A 1 229 ? 35.413 1.537 -25.912 1.00 80.31 229 PRO A C 1
ATOM 1812 O O . PRO A 1 229 ? 34.742 0.793 -25.177 1.00 80.31 229 PRO A O 1
ATOM 1815 N N . ALA A 1 230 ? 35.366 2.863 -25.841 1.00 80.06 230 ALA A N 1
ATOM 1816 C CA . ALA A 1 230 ? 34.515 3.622 -24.944 1.00 80.06 230 ALA A CA 1
ATOM 1817 C C . ALA A 1 230 ? 33.155 3.860 -25.608 1.00 80.06 230 ALA A C 1
ATOM 1819 O O . ALA A 1 230 ? 33.075 4.222 -26.779 1.00 80.06 230 ALA A O 1
ATOM 1820 N N . VAL A 1 231 ? 32.075 3.650 -24.856 1.00 78.38 231 VAL A N 1
ATOM 1821 C CA . VAL A 1 231 ? 30.725 4.022 -25.294 1.00 78.38 231 VAL A CA 1
ATOM 1822 C C . VAL A 1 231 ? 30.384 5.322 -24.585 1.00 78.38 231 VAL A C 1
ATOM 1824 O O . VAL A 1 231 ? 30.274 5.328 -23.360 1.00 78.38 231 VAL A O 1
ATOM 1827 N N . LEU A 1 232 ? 30.250 6.405 -25.344 1.00 75.94 232 LEU A N 1
ATOM 1828 C CA . LEU A 1 232 ? 29.848 7.710 -24.827 1.00 75.94 232 LEU A CA 1
ATOM 1829 C C . LEU A 1 232 ? 28.390 7.961 -25.186 1.00 75.94 232 LEU A C 1
ATOM 1831 O O . LEU A 1 232 ? 27.981 7.711 -26.319 1.00 75.94 232 LEU A O 1
ATOM 1835 N N . TYR A 1 233 ? 27.623 8.463 -24.223 1.00 71.00 233 TYR A N 1
ATOM 1836 C CA . TYR A 1 233 ? 26.243 8.887 -24.421 1.00 71.00 233 TYR A CA 1
ATOM 1837 C C . TYR A 1 233 ? 26.116 10.362 -24.061 1.00 71.00 233 TYR A C 1
ATOM 1839 O O . TYR A 1 233 ? 26.365 10.742 -22.917 1.00 71.00 233 TYR A O 1
ATOM 1847 N N . VAL A 1 234 ? 25.744 11.188 -25.035 1.00 72.88 234 VAL A N 1
ATOM 1848 C CA . VAL A 1 234 ? 25.589 12.636 -24.867 1.00 72.88 234 VAL A CA 1
ATOM 1849 C C . VAL A 1 234 ? 24.373 13.090 -25.669 1.00 72.88 234 VAL A C 1
ATOM 1851 O O . VAL A 1 234 ? 24.226 12.734 -26.835 1.00 72.88 234 VAL A O 1
ATOM 1854 N N . ALA A 1 235 ? 23.499 13.879 -25.037 1.00 64.38 235 ALA A N 1
ATOM 1855 C CA . ALA A 1 235 ? 22.347 14.529 -25.672 1.00 64.38 235 ALA A CA 1
ATOM 1856 C C . ALA A 1 235 ? 21.432 13.595 -26.500 1.00 64.38 235 ALA A C 1
ATOM 1858 O O . ALA A 1 235 ? 20.948 13.975 -27.562 1.00 64.38 235 ALA A O 1
ATOM 1859 N N . GLY A 1 236 ? 21.187 12.366 -26.032 1.00 51.50 236 GLY A N 1
ATOM 1860 C CA . GLY A 1 236 ? 20.313 11.416 -26.737 1.00 51.50 236 GLY A CA 1
ATOM 1861 C C . GLY A 1 236 ? 21.010 10.566 -27.801 1.00 51.50 236 GLY A C 1
ATOM 1862 O O . GLY A 1 236 ? 20.400 9.650 -28.348 1.00 51.50 236 GLY A O 1
ATOM 1863 N N . CYS A 1 237 ? 22.287 10.826 -28.071 1.00 59.88 237 CYS A N 1
ATOM 1864 C CA . CYS A 1 237 ? 23.091 10.084 -29.031 1.00 59.88 237 CYS A CA 1
ATOM 1865 C C . CYS A 1 237 ? 24.109 9.211 -28.299 1.00 59.88 237 CYS A C 1
ATOM 1867 O O . CYS A 1 237 ? 24.658 9.611 -27.271 1.00 59.88 237 CYS A O 1
ATOM 1869 N N . TYR A 1 238 ? 24.403 8.033 -28.854 1.00 78.00 238 TYR A N 1
ATOM 1870 C CA . TYR A 1 238 ? 25.548 7.236 -28.425 1.00 78.00 238 TYR A CA 1
ATOM 1871 C C . TYR A 1 238 ? 26.561 7.097 -29.558 1.00 78.00 238 TYR A C 1
ATOM 1873 O O . TYR A 1 238 ? 26.196 6.981 -30.727 1.00 78.00 238 TYR A O 1
ATOM 1881 N N . GLY A 1 239 ? 27.837 7.069 -29.191 1.00 77.88 239 GLY A N 1
ATOM 1882 C CA . GLY A 1 239 ? 28.939 6.740 -30.084 1.00 77.88 239 GLY A CA 1
ATOM 1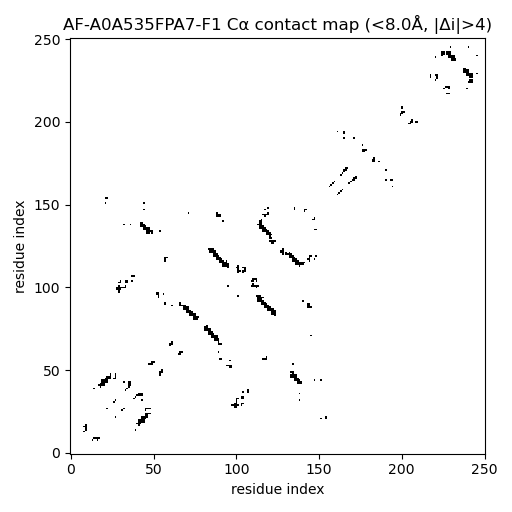883 C C . GLY A 1 239 ? 29.869 5.728 -29.428 1.00 77.88 239 GLY A C 1
ATOM 1884 O O . GLY A 1 239 ? 29.932 5.628 -28.200 1.00 77.88 239 GLY A O 1
ATOM 1885 N N . VAL A 1 240 ? 30.562 4.946 -30.253 1.00 80.06 240 VAL A N 1
ATOM 1886 C CA . VAL A 1 240 ? 31.627 4.047 -29.801 1.00 80.06 240 VAL A CA 1
ATOM 1887 C C . VAL A 1 240 ? 32.930 4.588 -30.361 1.00 80.06 240 VAL A C 1
ATOM 1889 O O . VAL A 1 240 ? 33.048 4.719 -31.575 1.00 80.06 240 VAL A O 1
ATOM 1892 N N . PHE A 1 241 ? 33.871 4.899 -29.481 1.00 83.19 241 PHE A N 1
ATOM 1893 C CA . PHE A 1 241 ? 35.128 5.569 -29.809 1.00 83.19 241 PHE A CA 1
ATOM 1894 C C . PHE A 1 241 ? 36.312 4.765 -29.284 1.00 83.19 241 PHE A C 1
ATOM 1896 O O . PHE A 1 241 ? 36.154 3.953 -28.363 1.00 83.19 241 PHE A O 1
ATOM 1903 N N . SER A 1 242 ? 37.496 4.993 -29.847 1.00 86.19 242 SER A N 1
ATOM 1904 C CA . SER A 1 242 ? 38.726 4.531 -29.201 1.00 86.19 242 SER A CA 1
ATOM 1905 C C . SER A 1 242 ? 38.958 5.314 -27.905 1.00 86.19 242 SER A C 1
ATOM 1907 O O . SER A 1 242 ? 38.534 6.464 -27.768 1.00 86.19 242 SER A O 1
ATOM 1909 N N . LEU A 1 243 ? 39.604 4.689 -26.918 1.00 82.88 243 LEU A N 1
ATOM 1910 C CA . LEU A 1 243 ? 39.916 5.381 -25.667 1.00 82.88 243 LEU A CA 1
ATOM 1911 C C . LEU A 1 243 ? 40.899 6.536 -25.912 1.00 82.88 243 LEU A C 1
ATOM 1913 O O . LEU A 1 243 ? 40.760 7.578 -25.276 1.00 82.88 243 LEU A O 1
ATOM 1917 N N . GLU A 1 244 ? 41.839 6.381 -26.853 1.00 83.69 244 GLU A N 1
ATOM 1918 C CA . GLU A 1 244 ? 42.780 7.445 -27.212 1.00 83.69 244 GLU A CA 1
ATOM 1919 C C . GLU A 1 244 ? 42.074 8.675 -27.799 1.00 83.69 244 GLU A C 1
ATOM 1921 O O . GLU A 1 244 ? 42.392 9.794 -27.407 1.00 83.69 244 GLU A O 1
ATOM 1926 N N . GLU A 1 245 ? 41.085 8.498 -28.685 1.00 82.88 245 GLU A N 1
ATOM 1927 C CA . GLU A 1 245 ? 40.297 9.620 -29.223 1.00 82.88 245 GLU A CA 1
ATOM 1928 C C . GLU A 1 245 ? 39.549 10.370 -28.122 1.00 82.88 245 GLU A C 1
ATOM 1930 O O . GLU A 1 245 ? 39.530 11.599 -28.116 1.00 82.88 245 GLU A O 1
ATOM 1935 N N . VAL A 1 246 ? 38.950 9.643 -27.176 1.00 84.62 246 VAL A N 1
ATOM 1936 C CA . VAL A 1 246 ? 38.214 10.265 -26.068 1.00 84.62 246 VAL A CA 1
ATOM 1937 C C . VAL A 1 246 ? 39.152 11.064 -25.168 1.00 84.62 246 VAL A C 1
ATOM 1939 O O . VAL A 1 246 ? 38.830 12.196 -24.815 1.00 84.62 246 VAL A O 1
ATOM 1942 N N . LEU A 1 247 ? 40.314 10.507 -24.821 1.00 84.69 247 LEU A N 1
ATOM 1943 C CA . LEU A 1 247 ? 41.306 11.192 -23.990 1.00 84.69 247 LEU A CA 1
ATOM 1944 C C . LEU A 1 247 ? 41.887 12.423 -24.699 1.00 84.69 247 LEU A C 1
ATOM 1946 O O . LEU A 1 247 ? 41.960 13.484 -24.093 1.00 84.69 247 LEU A O 1
ATOM 1950 N N . ASN A 1 248 ? 42.187 12.329 -25.997 1.00 84.94 248 ASN A N 1
ATOM 1951 C CA . ASN A 1 248 ? 42.677 13.467 -26.783 1.00 84.94 248 ASN A CA 1
ATOM 1952 C C . ASN A 1 248 ? 41.689 14.641 -26.829 1.00 84.94 248 ASN A C 1
ATOM 1954 O O . ASN A 1 248 ? 42.107 15.794 -26.906 1.00 84.94 248 ASN A O 1
ATOM 1958 N N . VAL A 1 249 ? 40.383 14.362 -26.818 1.00 81.94 249 VAL A N 1
ATOM 1959 C CA . VAL A 1 249 ? 39.344 15.404 -26.829 1.00 81.94 249 VAL A CA 1
ATOM 1960 C C . VAL A 1 249 ? 39.123 16.003 -25.437 1.00 81.94 249 VAL A C 1
ATOM 1962 O O . VAL A 1 249 ? 38.771 17.177 -25.336 1.00 81.94 249 VAL A O 1
ATOM 1965 N N . LEU A 1 250 ? 39.303 15.217 -24.373 1.00 79.56 250 LEU A N 1
ATOM 1966 C CA . LEU A 1 250 ? 39.028 15.646 -22.998 1.00 79.56 250 LEU A CA 1
ATOM 1967 C C . LEU A 1 250 ? 40.232 16.277 -22.278 1.00 79.56 250 LEU A C 1
ATOM 1969 O O . LEU A 1 250 ? 40.003 16.983 -21.295 1.00 79.56 250 LEU A O 1
ATOM 1973 N N . GLY A 1 251 ? 41.455 16.096 -22.793 1.00 63.47 251 GLY A N 1
ATOM 1974 C CA . GLY A 1 251 ? 42.695 16.631 -22.214 1.00 63.47 251 GLY A CA 1
ATOM 1975 C C . GLY A 1 251 ? 43.373 15.655 -21.266 1.00 63.47 251 GLY A C 1
ATOM 1976 O O . GLY A 1 251 ? 42.821 15.418 -20.169 1.00 63.47 251 GLY A O 1
#

Sequence (251 aa):
MTRSLIEQVLQVAGPKAINLRLSDALYADGPLLAWLKYGQGIDALVSLPEDRLLYQDLKGLADGRLLDWTHHRYVRTIQGHKQVREVEVTAAGALTSWEGFTEAAARYGRADASLWACLIHDVTTAELAAEAPRALVSTRSFADGFAALQAYRPRWHIEDDTYRELKEGWGLEQQRWGRDFAAALGRTTLTCLAFNTAQVYRLQAGERLAGMAIRRLRRQRQRELGSAPAVLYVAGCYGVFSLEEVLNVLG

Mean predicted aligned error: 10.89 Å

Foldseek 3Di:
DVVVVVVVCCVVVNLVSAAEAAEECVQPFQLSQLCQCLVRVHKYKYWHDCPAPLNVVQVVCVVVVVWDKDKDWDWDQDPNDIDIWIKIKTKDWQADSPCRNQVSNVVSVCNSQIKIKMWIQTVRDPVSNVDGTIMMIMSDDDPTRVRSVVVNVCVVCVVHVQVCCLCPVVVLVVDDFDPDPVSVVVSVVVSVVVRVLVVCCPDPNNVVVVVVVVVVVCVVCCVPQNDDWDWDDDPNDIDTHHPVVVVVVVD

Secondary structure (DSSP, 8-state):
-HHHHHHHHHHHH-TTS-SEEEE-GGG--HHHHHIIIIIS--EEEEEEPTTSHHHHHHHHHHHTT-S--EEEEEEEEETTEEEEEEEEEEEEEEE---HHHHHHHHHTT-TT--EEEEEEEE-SSTTGGGSPPEEEEESS--SSHHHHHHHHTTHHHIIIIIIHIIIIIT-TTTS---SSHHHHHHHHHHHHHHHHHHHHHHSHHHHHHHHHHHHHHHHHHHHHH-SS-EEEEETTEEEEE-HHHHHHHH-

Nearest PDB structures (foldseek):
  7d17-assembly1_A  TM=4.550E-01  e=1.226E+00  Macrostomum lignano
  7d2i-assembly1_A  TM=5.241E-01  e=1.302E+00  Ixodes scapularis
  4mhy-assembly1_A  TM=5.131E-01  e=1.383E+00  Ixodes scapularis
  3kzl-assembly1_A  TM=2.560E-01  e=6.689E-01  Bacillus anthracis
  3n0s-assembly1_A  TM=2.598E-01  e=1.086E+00  Bacillus anthracis str. Ames

Solvent-accessible surface area (backbone atoms only — not comparable to full-atom values): 13940 Å² total; per-residue (Å²): 117,71,64,64,54,50,52,50,47,32,72,74,64,34,78,76,65,52,67,66,46,78,46,53,52,93,67,64,40,34,50,58,52,24,41,33,42,70,70,56,65,20,32,41,40,25,34,45,53,78,88,37,60,52,42,49,51,54,47,49,37,44,76,67,65,76,42,69,75,46,80,49,76,49,79,45,74,56,95,88,42,81,40,79,42,33,33,37,23,27,58,50,67,76,45,57,68,46,57,58,24,35,60,42,23,35,76,70,77,30,80,84,47,50,31,20,36,26,39,42,32,44,56,64,42,74,72,50,54,69,48,81,61,46,36,38,35,22,68,52,83,63,96,44,30,60,58,46,48,63,68,50,51,62,63,54,44,53,60,59,73,49,49,42,45,48,40,65,72,66,39,64,70,74,56,89,71,62,91,49,71,69,43,49,50,52,50,53,53,51,51,53,52,52,49,52,49,54,54,47,44,73,35,75,69,24,46,52,50,50,53,48,50,53,54,51,52,37,62,70,40,29,86,83,31,41,97,56,50,39,78,48,76,57,97,94,44,75,49,78,39,29,48,65,61,54,44,69,74,72,109